Protein AF-A0A7S1KGJ6-F1 (afdb_monomer_lite)

pLDDT: mean 70.41, std 24.16, range [23.75, 97.81]

Secondary structure (DSSP, 8-state):
-HHHHHHTT-EEEEEEEEEE--TTHHHHHHHHHHHHHHHHHHSTTTEEEEEEEEEESSS--HHHHHHHHHHTTTTTS-EEEEEEE-PPTT-SSTTHHHHHHHHHHHHHHHHH---HHHHHHHHHHEEEEE--TTS---HHHHHHGGGS-SS-EEE--EEEETTEEEE-PPPPTTS------SS----------------PPPS----HHHHHT-TT-S------TTEEEES---

Organism: NCBI:txid1169539

Structure (mmCIF, N/CA/C/O backbone):
data_AF-A0A7S1KGJ6-F1
#
_entry.id   AF-A0A7S1KGJ6-F1
#
loop_
_atom_site.group_PDB
_atom_site.id
_atom_site.type_symbol
_atom_site.label_atom_id
_atom_site.label_alt_id
_atom_site.label_comp_id
_atom_site.label_asym_id
_atom_site.label_entity_id
_atom_site.label_seq_id
_atom_site.pdbx_PDB_ins_code
_atom_site.Cartn_x
_atom_site.Cartn_y
_atom_site.Cartn_z
_atom_site.occupancy
_atom_site.B_iso_or_equiv
_atom_site.auth_seq_id
_atom_site.auth_comp_id
_atom_site.auth_asym_id
_atom_site.auth_atom_id
_atom_site.pdbx_PDB_model_num
ATOM 1 N N . PRO A 1 1 ? 17.400 1.660 2.462 1.00 69.06 1 PRO A N 1
ATOM 2 C CA . PRO A 1 1 ? 16.633 2.932 2.342 1.00 69.06 1 PRO A CA 1
ATOM 3 C C . PRO A 1 1 ? 16.006 3.053 0.947 1.00 69.06 1 PRO A C 1
ATOM 5 O O . PRO A 1 1 ? 16.487 2.371 0.053 1.00 69.06 1 PRO A O 1
ATOM 8 N N . LEU A 1 2 ? 14.972 3.880 0.723 1.00 77.31 2 LEU A N 1
ATOM 9 C CA . LEU A 1 2 ? 14.393 4.016 -0.630 1.00 77.31 2 LEU A CA 1
ATOM 10 C C . LEU A 1 2 ? 15.440 4.471 -1.660 1.00 77.31 2 LEU A C 1
ATOM 12 O O . LEU A 1 2 ? 15.487 3.914 -2.747 1.00 77.31 2 LEU A O 1
ATOM 16 N N . SER A 1 3 ? 16.340 5.383 -1.289 1.00 75.75 3 SER A N 1
ATOM 17 C CA . SER A 1 3 ? 17.449 5.836 -2.143 1.00 75.75 3 SER A CA 1
ATOM 18 C C . SER A 1 3 ? 18.364 4.701 -2.623 1.00 75.75 3 SER A C 1
ATOM 20 O O . SER A 1 3 ? 18.806 4.708 -3.763 1.00 75.75 3 SER A O 1
ATOM 22 N N . GLU A 1 4 ? 18.612 3.696 -1.783 1.00 80.44 4 GLU A N 1
ATOM 23 C CA . GLU A 1 4 ? 19.399 2.506 -2.131 1.00 80.44 4 GLU A CA 1
ATOM 24 C C . GLU A 1 4 ? 18.642 1.585 -3.097 1.00 80.44 4 GLU A C 1
ATOM 26 O O . GLU A 1 4 ? 19.213 1.092 -4.065 1.00 80.44 4 GLU A O 1
ATOM 31 N N . VAL A 1 5 ? 17.338 1.398 -2.866 1.00 81.88 5 VAL A N 1
ATOM 32 C CA . VAL A 1 5 ? 16.456 0.640 -3.767 1.00 81.88 5 VAL A CA 1
ATOM 33 C C . VAL A 1 5 ? 16.452 1.282 -5.157 1.00 81.88 5 VAL A C 1
ATOM 35 O O . VAL A 1 5 ? 16.674 0.601 -6.156 1.00 81.88 5 VAL A O 1
ATOM 38 N N . ILE A 1 6 ? 16.261 2.601 -5.209 1.00 79.00 6 ILE A N 1
ATOM 39 C CA . ILE A 1 6 ? 16.245 3.377 -6.452 1.00 79.00 6 ILE A CA 1
ATOM 40 C C . ILE A 1 6 ? 17.624 3.326 -7.123 1.00 79.00 6 ILE A C 1
ATOM 42 O O . ILE A 1 6 ? 17.715 3.030 -8.311 1.00 79.00 6 ILE A O 1
ATOM 46 N N . GLY A 1 7 ? 18.707 3.537 -6.368 1.00 76.62 7 GLY A N 1
ATOM 47 C CA . GLY A 1 7 ? 20.078 3.522 -6.888 1.00 76.62 7 GLY A CA 1
ATOM 48 C C . GLY A 1 7 ? 20.483 2.198 -7.547 1.00 76.62 7 GLY A C 1
ATOM 49 O O . GLY A 1 7 ? 21.274 2.202 -8.486 1.00 76.62 7 GLY A O 1
ATOM 50 N N . ASN A 1 8 ? 19.885 1.080 -7.130 1.00 82.19 8 ASN A N 1
ATOM 51 C CA . ASN A 1 8 ? 20.107 -0.238 -7.731 1.00 82.19 8 ASN A CA 1
ATOM 52 C C . ASN A 1 8 ? 19.245 -0.505 -8.982 1.00 82.19 8 ASN A C 1
ATOM 54 O O . ASN A 1 8 ? 19.250 -1.618 -9.504 1.00 82.19 8 ASN A O 1
ATOM 58 N N . GLY A 1 9 ? 18.476 0.480 -9.458 1.00 76.19 9 GLY A N 1
ATOM 59 C CA . GLY A 1 9 ? 17.597 0.330 -10.621 1.00 76.19 9 GLY A CA 1
ATOM 60 C 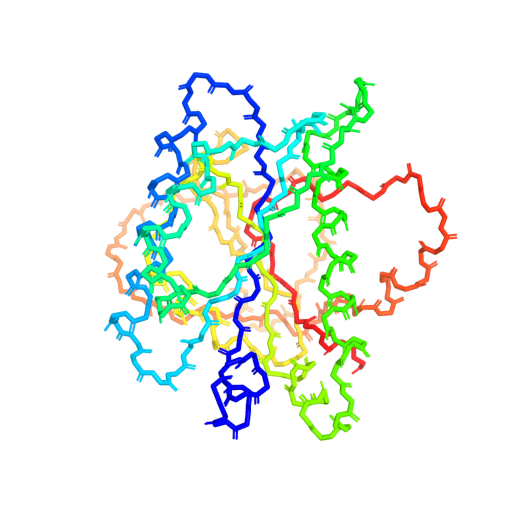C . GLY A 1 9 ? 16.300 -0.434 -10.338 1.00 76.19 9 GLY A C 1
ATOM 61 O O . GLY A 1 9 ? 15.577 -0.771 -11.274 1.00 76.19 9 GLY A O 1
ATOM 62 N N . THR A 1 10 ? 15.985 -0.714 -9.070 1.00 84.19 10 THR A N 1
ATOM 63 C CA . THR A 1 10 ? 14.751 -1.407 -8.685 1.00 84.19 10 THR A CA 1
ATOM 64 C C . THR A 1 10 ? 13.554 -0.464 -8.804 1.00 84.19 10 THR A C 1
ATOM 66 O O . THR A 1 10 ? 13.564 0.633 -8.242 1.00 84.19 10 THR A O 1
ATOM 69 N N . ARG A 1 11 ? 12.494 -0.899 -9.500 1.00 83.19 11 ARG A N 1
ATOM 70 C CA . ARG A 1 11 ? 11.243 -0.130 -9.591 1.00 83.19 11 ARG A CA 1
ATOM 71 C C . ARG A 1 11 ? 10.505 -0.143 -8.257 1.00 83.19 11 ARG A C 1
ATOM 73 O O . ARG A 1 11 ? 10.419 -1.182 -7.600 1.00 83.19 11 ARG A O 1
ATOM 80 N N . VAL A 1 12 ? 9.936 1.000 -7.877 1.00 87.94 12 VAL A N 1
ATOM 81 C CA . VAL A 1 12 ? 9.167 1.141 -6.634 1.00 87.94 12 VAL A CA 1
ATOM 82 C C . VAL A 1 12 ? 7.676 1.174 -6.944 1.00 87.94 12 VAL A C 1
ATOM 84 O O . VAL A 1 12 ? 7.216 1.997 -7.731 1.00 87.94 12 VAL A O 1
ATOM 87 N N . VAL A 1 13 ? 6.915 0.304 -6.292 1.00 89.31 13 VAL A N 1
ATOM 88 C CA . VAL A 1 13 ? 5.452 0.337 -6.305 1.00 89.31 13 VAL A CA 1
ATOM 89 C C . VAL A 1 13 ? 4.989 0.926 -4.976 1.00 89.31 13 VAL A C 1
ATOM 91 O O . VAL A 1 13 ? 5.141 0.309 -3.919 1.00 89.31 13 VAL A O 1
ATOM 94 N N . PHE A 1 14 ? 4.453 2.140 -5.036 1.00 92.19 14 PHE A N 1
ATOM 95 C CA . PHE A 1 14 ? 3.825 2.819 -3.913 1.00 92.19 14 PHE A CA 1
ATOM 96 C C . PHE A 1 14 ? 2.391 2.330 -3.769 1.00 92.19 14 PHE A C 1
ATOM 98 O O . PHE A 1 14 ? 1.561 2.580 -4.635 1.00 92.19 14 PHE A O 1
ATOM 105 N N . VAL A 1 15 ? 2.094 1.641 -2.675 1.00 93.88 15 VAL A N 1
ATOM 106 C CA . VAL A 1 15 ? 0.742 1.170 -2.369 1.00 93.88 15 VAL A CA 1
ATOM 107 C C . VAL A 1 15 ? 0.135 2.122 -1.351 1.00 93.88 15 VAL A C 1
ATOM 109 O O . VAL A 1 15 ? 0.621 2.184 -0.228 1.00 93.88 15 VAL A O 1
ATOM 112 N N . ILE A 1 16 ? -0.896 2.876 -1.722 1.00 94.69 16 ILE A N 1
ATOM 113 C CA . ILE A 1 16 ? -1.635 3.739 -0.794 1.00 94.69 16 ILE A CA 1
ATOM 114 C C . ILE A 1 16 ? -2.845 2.959 -0.294 1.00 94.69 16 ILE A C 1
ATOM 116 O O . ILE A 1 16 ? -3.717 2.603 -1.086 1.00 94.69 16 ILE A O 1
ATOM 120 N N . CYS A 1 17 ? -2.890 2.717 1.014 1.00 95.38 17 CYS A N 1
ATOM 121 C CA . CYS A 1 17 ? -3.934 1.930 1.656 1.00 95.38 17 CYS A CA 1
ATOM 122 C C . CYS A 1 17 ? -4.619 2.747 2.753 1.00 95.38 17 CYS A C 1
ATOM 124 O O . CYS A 1 17 ? -4.000 2.996 3.790 1.00 95.38 17 CYS A O 1
ATOM 126 N N . PRO A 1 18 ? -5.875 3.177 2.563 1.00 94.62 18 PRO A N 1
ATOM 127 C CA . PRO A 1 18 ? -6.684 3.668 3.666 1.00 94.62 18 PRO A CA 1
ATOM 128 C C . PRO A 1 18 ? -7.141 2.489 4.542 1.00 94.62 18 PRO A C 1
ATOM 130 O O . PRO A 1 18 ? -7.394 1.397 4.040 1.00 94.62 18 PRO A O 1
ATOM 133 N N . THR A 1 19 ? -7.266 2.703 5.848 1.00 94.88 19 THR A N 1
ATOM 134 C CA . THR A 1 19 ? -7.871 1.738 6.782 1.00 94.88 19 THR A CA 1
ATOM 135 C C . THR A 1 19 ? -8.616 2.483 7.884 1.00 94.88 19 THR A C 1
ATOM 137 O O . THR A 1 19 ? -8.313 3.641 8.143 1.00 94.88 19 THR A O 1
ATOM 140 N N . HIS A 1 20 ? -9.595 1.853 8.527 1.00 93.81 20 HIS A N 1
ATOM 141 C CA . HIS A 1 20 ? -10.348 2.440 9.640 1.00 93.81 20 HIS A CA 1
ATOM 142 C C . HIS A 1 20 ? -10.747 1.360 10.644 1.00 93.81 20 HIS A C 1
ATOM 144 O O . HIS A 1 20 ? -10.815 0.177 10.295 1.00 93.81 20 HIS A O 1
ATOM 150 N N . GLU A 1 21 ? -11.041 1.765 11.879 1.00 93.06 21 GLU A N 1
ATOM 151 C CA . GLU A 1 21 ? -11.413 0.833 12.941 1.00 93.06 21 GLU A CA 1
ATOM 152 C C . GLU A 1 21 ? -12.711 0.086 12.605 1.00 93.06 21 GLU A C 1
ATOM 154 O O . GLU A 1 21 ? -13.784 0.672 12.442 1.00 93.06 21 GLU A O 1
ATOM 159 N N . ARG A 1 22 ? -12.603 -1.242 12.514 1.00 94.00 22 ARG A N 1
ATOM 160 C CA . ARG A 1 22 ? -13.725 -2.173 12.357 1.00 94.00 22 ARG A CA 1
ATOM 161 C C . ARG A 1 22 ? -13.319 -3.573 12.831 1.00 94.00 22 ARG A C 1
ATOM 163 O O . ARG A 1 22 ? -12.126 -3.877 12.854 1.00 94.00 22 ARG A O 1
ATOM 170 N N . PRO A 1 23 ? -14.270 -4.477 13.142 1.00 96.00 23 PRO A N 1
ATOM 171 C CA . PRO A 1 23 ? -13.942 -5.814 13.648 1.00 96.00 23 PRO A CA 1
ATOM 172 C C . PRO A 1 23 ? -12.996 -6.631 12.753 1.00 96.00 23 PRO A C 1
ATOM 174 O O . PRO A 1 23 ? -12.222 -7.440 13.259 1.00 96.00 23 PRO A O 1
ATOM 177 N N . THR A 1 24 ? -13.038 -6.422 11.433 1.00 96.12 24 THR A N 1
ATOM 178 C CA . THR A 1 24 ? -12.194 -7.141 10.465 1.00 96.12 24 THR A CA 1
ATOM 179 C C . THR A 1 24 ? -10.899 -6.411 10.105 1.00 96.12 24 THR A C 1
ATOM 181 O O . THR A 1 24 ? -10.103 -6.955 9.350 1.00 96.12 24 THR A O 1
ATOM 184 N N . GLN A 1 25 ? -10.637 -5.222 10.658 1.00 95.88 25 GLN A N 1
ATOM 185 C CA . GLN A 1 25 ? -9.506 -4.377 10.256 1.00 95.88 25 GLN A CA 1
ATOM 186 C C . GLN A 1 25 ? -8.164 -5.122 10.338 1.00 95.88 25 GLN A C 1
ATOM 188 O O . GLN A 1 25 ? -7.410 -5.187 9.372 1.00 95.88 25 GLN A O 1
ATOM 193 N N . VAL A 1 26 ? -7.873 -5.726 11.493 1.00 95.94 26 VAL A N 1
ATOM 194 C CA . VAL A 1 26 ? -6.619 -6.459 11.717 1.00 95.94 26 VAL A CA 1
ATOM 195 C C . VAL A 1 26 ? -6.469 -7.664 10.776 1.00 95.94 26 VAL A C 1
ATOM 197 O O . VAL A 1 26 ? -5.424 -7.757 10.130 1.00 95.94 26 VAL A O 1
ATOM 200 N N . PRO A 1 27 ? -7.444 -8.590 10.648 1.00 96.06 27 PRO A N 1
ATOM 201 C CA . PRO A 1 27 ? -7.296 -9.707 9.714 1.00 96.06 27 PRO A CA 1
ATOM 202 C C . PRO A 1 27 ? -7.193 -9.268 8.243 1.00 96.06 27 PRO A C 1
ATOM 204 O O . PRO A 1 27 ? -6.403 -9.861 7.504 1.00 96.06 27 PRO A O 1
ATOM 207 N N . ASP A 1 28 ? -7.911 -8.220 7.831 1.00 96.00 28 ASP A N 1
ATOM 208 C CA . ASP A 1 28 ? -7.834 -7.651 6.479 1.00 96.00 28 ASP A CA 1
ATOM 209 C C . ASP A 1 28 ? -6.413 -7.128 6.181 1.00 96.00 28 ASP A C 1
ATOM 211 O O . ASP A 1 28 ? -5.786 -7.520 5.190 1.00 96.00 28 ASP A O 1
ATOM 215 N N . LEU A 1 29 ? -5.840 -6.352 7.109 1.00 96.50 29 LEU A N 1
ATOM 216 C CA . LEU A 1 29 ? -4.472 -5.840 7.006 1.00 96.50 29 LEU A CA 1
ATOM 217 C C . LEU A 1 29 ? -3.417 -6.950 7.013 1.00 96.50 29 LEU A C 1
ATOM 219 O O . LEU A 1 29 ? -2.479 -6.899 6.221 1.00 96.50 29 LEU A O 1
ATOM 223 N N . ILE A 1 30 ? -3.566 -7.985 7.846 1.00 94.94 30 ILE A N 1
ATOM 224 C CA . ILE A 1 30 ? -2.640 -9.131 7.854 1.00 94.94 30 ILE A CA 1
ATOM 225 C C . ILE A 1 30 ? -2.617 -9.813 6.479 1.00 94.94 30 ILE A C 1
ATOM 227 O O . ILE A 1 30 ? -1.541 -10.127 5.961 1.00 94.94 30 ILE A O 1
ATOM 231 N N . ARG A 1 31 ? -3.787 -10.013 5.859 1.00 94.06 31 ARG A N 1
ATOM 232 C CA . ARG A 1 31 ? -3.895 -10.604 4.517 1.00 94.06 31 ARG A CA 1
ATOM 233 C C . ARG A 1 31 ? -3.230 -9.723 3.458 1.00 94.06 31 ARG A C 1
ATOM 235 O O . ARG A 1 31 ? -2.505 -10.240 2.600 1.00 94.06 31 ARG A O 1
ATOM 242 N N . LEU A 1 32 ? -3.436 -8.408 3.528 1.00 94.62 32 LEU A N 1
ATOM 243 C CA . LEU A 1 32 ? -2.762 -7.455 2.649 1.00 94.62 32 LEU A CA 1
ATOM 244 C C . LEU A 1 32 ? -1.239 -7.526 2.829 1.00 94.62 32 LEU A C 1
ATOM 246 O O . LEU A 1 32 ? -0.520 -7.735 1.853 1.00 94.62 32 LEU A O 1
ATOM 250 N N . PHE A 1 33 ? -0.732 -7.431 4.061 1.00 95.25 33 PHE A N 1
ATOM 251 C CA . PHE A 1 33 ? 0.708 -7.443 4.345 1.00 95.25 33 PHE A CA 1
ATOM 252 C C . PHE A 1 33 ? 1.381 -8.734 3.868 1.00 95.25 33 PHE A C 1
ATOM 254 O O . PHE A 1 33 ? 2.463 -8.679 3.282 1.00 95.25 33 PHE A O 1
ATOM 261 N N . ALA A 1 34 ? 0.731 -9.887 4.052 1.00 92.75 34 ALA A N 1
ATOM 262 C CA . ALA A 1 34 ? 1.217 -11.168 3.543 1.00 92.75 34 ALA A CA 1
ATOM 263 C C . ALA A 1 34 ? 1.318 -11.182 2.005 1.00 92.75 34 ALA A C 1
ATOM 265 O O . ALA A 1 34 ? 2.305 -11.665 1.436 1.00 92.75 34 ALA A O 1
ATOM 266 N N . SER A 1 35 ? 0.322 -10.604 1.328 1.00 91.62 35 SER A N 1
ATOM 267 C CA . SER A 1 35 ? 0.303 -10.478 -0.134 1.00 91.62 35 SER A CA 1
ATOM 268 C C . SER A 1 35 ? 1.445 -9.588 -0.632 1.00 91.62 35 SER A C 1
ATOM 270 O O . SER A 1 35 ? 2.162 -9.976 -1.554 1.00 91.62 35 SER A O 1
ATOM 272 N N . LEU A 1 36 ? 1.677 -8.445 0.024 1.00 93.06 36 LEU A N 1
ATOM 273 C CA . LEU A 1 36 ? 2.785 -7.536 -0.293 1.00 93.06 36 LEU A CA 1
ATOM 274 C C . LEU A 1 36 ? 4.155 -8.185 -0.049 1.00 93.06 36 LEU A C 1
ATOM 276 O O . LEU A 1 36 ? 5.050 -8.063 -0.884 1.00 93.06 36 LEU A O 1
ATOM 280 N N . ALA A 1 37 ? 4.322 -8.915 1.057 1.00 91.50 37 ALA A N 1
ATOM 281 C CA . ALA A 1 37 ? 5.576 -9.600 1.372 1.00 91.50 37 ALA A CA 1
ATOM 282 C C . ALA A 1 37 ? 5.935 -10.675 0.330 1.00 91.50 37 ALA A C 1
ATOM 284 O O . ALA A 1 37 ? 7.102 -10.837 -0.031 1.00 91.50 37 ALA A O 1
ATOM 285 N N . THR A 1 38 ? 4.927 -11.359 -0.219 1.00 89.25 38 THR A N 1
ATOM 286 C CA . THR A 1 38 ? 5.115 -12.403 -1.239 1.00 89.25 38 THR A CA 1
ATOM 287 C C . THR A 1 38 ? 5.679 -11.848 -2.551 1.00 89.25 38 THR A C 1
ATOM 289 O O . THR A 1 38 ? 6.433 -12.538 -3.238 1.00 89.25 38 THR A O 1
ATOM 292 N N . VAL A 1 39 ? 5.405 -10.581 -2.885 1.00 86.31 39 VAL A N 1
ATOM 293 C CA . VAL A 1 39 ? 5.964 -9.921 -4.080 1.00 86.31 39 VAL A CA 1
ATOM 294 C C . VAL A 1 39 ? 7.490 -9.965 -4.063 1.00 86.31 39 VAL A C 1
ATOM 296 O O . VAL A 1 39 ? 8.113 -10.319 -5.064 1.00 86.31 39 VAL A O 1
ATOM 299 N N . ARG A 1 40 ? 8.099 -9.664 -2.911 1.00 83.00 40 ARG A N 1
ATOM 300 C CA . ARG A 1 40 ? 9.557 -9.653 -2.753 1.00 83.00 40 ARG A CA 1
ATOM 301 C C . ARG A 1 40 ? 10.168 -11.049 -2.861 1.00 83.00 40 ARG A C 1
ATOM 303 O O . ARG A 1 40 ? 11.265 -11.180 -3.397 1.00 83.00 40 ARG A O 1
ATOM 310 N N . ILE A 1 41 ? 9.459 -12.067 -2.374 1.00 81.62 41 ILE A N 1
ATOM 311 C CA . ILE A 1 41 ? 9.878 -13.472 -2.460 1.00 81.62 41 ILE A CA 1
ATOM 312 C C . ILE A 1 41 ? 9.889 -13.936 -3.922 1.00 81.62 41 ILE A C 1
ATOM 314 O O . ILE A 1 41 ? 10.851 -14.561 -4.360 1.00 81.62 41 ILE A O 1
ATOM 318 N N . ASN A 1 42 ? 8.853 -13.587 -4.686 1.00 79.69 42 ASN A N 1
ATOM 319 C CA . ASN A 1 42 ? 8.698 -14.039 -6.069 1.00 79.69 42 ASN A CA 1
ATOM 320 C C . ASN A 1 42 ? 9.532 -13.228 -7.077 1.00 79.69 42 ASN A C 1
ATOM 322 O O . ASN A 1 42 ? 9.878 -13.746 -8.136 1.00 79.69 42 ASN A O 1
ATOM 326 N N . HIS A 1 43 ? 9.870 -11.972 -6.762 1.00 75.94 43 HIS A N 1
ATOM 327 C CA . HIS A 1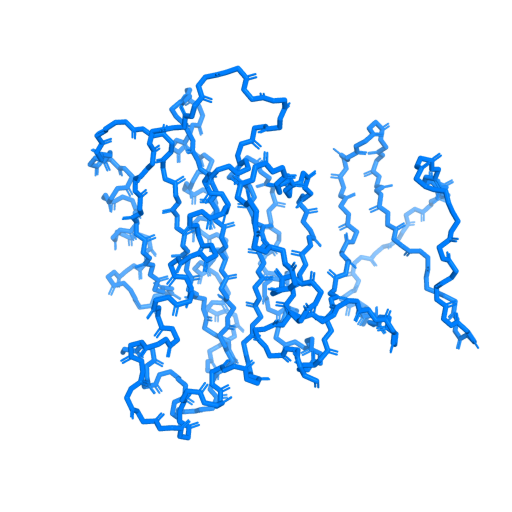 43 ? 10.600 -11.064 -7.658 1.00 75.94 43 HIS A CA 1
ATOM 328 C C . HIS A 1 43 ? 11.807 -10.404 -6.968 1.00 75.94 43 HIS A C 1
ATOM 330 O O . HIS A 1 43 ? 11.843 -9.177 -6.806 1.00 75.94 43 HIS A O 1
ATOM 336 N N . PRO A 1 44 ? 12.825 -11.185 -6.561 1.00 69.31 44 PRO A N 1
ATOM 337 C CA . PRO A 1 44 ? 13.992 -10.640 -5.883 1.00 69.31 44 PRO A CA 1
ATOM 338 C C . PRO A 1 44 ? 14.783 -9.716 -6.826 1.00 69.31 44 PRO A C 1
ATOM 340 O O . PRO A 1 44 ? 15.367 -10.164 -7.807 1.00 69.31 44 PRO A O 1
ATOM 343 N N . GLY A 1 45 ? 14.801 -8.412 -6.528 1.00 69.00 45 GLY A N 1
ATOM 344 C CA . GLY A 1 45 ? 15.632 -7.412 -7.220 1.00 69.00 45 GLY A CA 1
ATOM 345 C C . GLY A 1 45 ? 14.972 -6.658 -8.382 1.00 69.00 45 GLY A C 1
ATOM 346 O O . GLY A 1 45 ? 15.578 -5.725 -8.900 1.00 69.00 45 GLY A O 1
ATOM 347 N N . GLY A 1 46 ? 13.742 -7.013 -8.773 1.00 75.94 46 GLY A N 1
ATOM 348 C CA . GLY A 1 46 ? 13.014 -6.319 -9.850 1.00 75.94 46 GLY A CA 1
ATOM 349 C C . GLY A 1 46 ? 12.020 -5.264 -9.358 1.00 75.94 46 GLY A C 1
ATOM 350 O O . GLY A 1 46 ? 11.841 -4.227 -9.999 1.00 75.94 46 GLY A O 1
ATOM 351 N N . VAL A 1 47 ? 11.391 -5.514 -8.205 1.00 84.12 47 VAL A N 1
ATOM 352 C CA . VAL A 1 47 ? 10.311 -4.684 -7.657 1.00 84.12 47 VAL A CA 1
ATOM 353 C C . VAL A 1 47 ? 10.487 -4.514 -6.157 1.00 84.12 47 VAL A C 1
ATOM 355 O O . VAL A 1 47 ? 10.778 -5.468 -5.435 1.00 84.12 47 VAL A O 1
ATOM 358 N N . HIS A 1 48 ? 10.265 -3.295 -5.680 1.00 90.00 48 HIS A N 1
ATOM 359 C CA . HIS A 1 48 ? 10.202 -2.982 -4.262 1.00 90.00 48 HIS A CA 1
ATOM 360 C C . HIS A 1 48 ? 8.861 -2.342 -3.921 1.00 90.00 48 HIS A C 1
ATOM 362 O O . HIS A 1 48 ? 8.450 -1.370 -4.550 1.00 90.00 48 HIS A O 1
ATOM 368 N N . ILE A 1 49 ? 8.195 -2.866 -2.897 1.00 92.31 49 ILE A N 1
ATOM 369 C CA . ILE A 1 49 ? 6.923 -2.328 -2.415 1.00 92.31 49 ILE A CA 1
ATOM 370 C C . ILE A 1 49 ? 7.190 -1.300 -1.315 1.00 92.31 49 ILE A C 1
ATOM 372 O O . ILE A 1 49 ? 7.918 -1.574 -0.352 1.00 92.31 49 ILE A O 1
ATOM 376 N N . HIS A 1 50 ? 6.563 -0.131 -1.441 1.00 94.31 50 HIS A N 1
ATOM 377 C CA . HIS A 1 50 ? 6.466 0.860 -0.378 1.00 94.31 50 HIS A CA 1
ATOM 378 C C . HIS A 1 50 ? 4.997 1.108 -0.023 1.00 94.31 50 HIS A C 1
ATOM 380 O O . HIS A 1 50 ? 4.262 1.722 -0.792 1.00 94.31 50 HIS A O 1
ATOM 386 N N . LEU A 1 51 ? 4.565 0.623 1.138 1.00 96.69 51 LEU A N 1
ATOM 387 C CA . LEU A 1 51 ? 3.201 0.786 1.637 1.00 96.69 51 LEU A CA 1
ATOM 388 C C . LEU A 1 51 ? 3.046 2.125 2.370 1.00 96.69 51 LEU A C 1
ATOM 390 O O . LEU A 1 51 ? 3.723 2.378 3.356 1.00 96.69 51 LEU A O 1
ATOM 394 N N . ILE A 1 52 ? 2.105 2.954 1.949 1.00 97.56 52 ILE A N 1
ATOM 395 C CA . ILE A 1 52 ? 1.648 4.130 2.686 1.00 97.56 52 ILE A CA 1
ATOM 396 C C . ILE A 1 52 ? 0.290 3.767 3.288 1.00 97.56 52 ILE A C 1
ATOM 398 O O . ILE A 1 52 ? -0.742 3.877 2.624 1.00 97.56 52 ILE A O 1
ATOM 402 N N . LEU A 1 53 ? 0.310 3.281 4.530 1.00 97.81 53 LEU A N 1
ATOM 403 C CA . LEU A 1 53 ? -0.893 2.931 5.279 1.00 97.81 53 LEU A CA 1
ATOM 404 C C . LEU A 1 53 ? -1.407 4.178 5.997 1.00 97.81 53 LEU A C 1
ATOM 406 O O . LEU A 1 53 ? -0.668 4.790 6.768 1.00 97.81 53 LEU A O 1
ATOM 410 N N . VAL A 1 54 ? -2.659 4.550 5.752 1.00 97.31 54 VAL A N 1
ATOM 411 C CA . VAL A 1 54 ? -3.298 5.712 6.373 1.00 97.31 54 VAL A CA 1
ATOM 412 C C . VAL A 1 54 ? -4.462 5.241 7.231 1.00 97.31 54 VAL A C 1
ATOM 414 O O . VAL A 1 54 ? -5.519 4.885 6.713 1.00 97.31 54 VAL A O 1
ATOM 417 N N . GLU A 1 55 ? -4.240 5.224 8.542 1.00 96.19 55 GLU A N 1
ATOM 418 C CA . GLU A 1 55 ? -5.234 4.871 9.549 1.00 96.19 55 GLU A CA 1
ATOM 419 C C . GLU A 1 55 ? -6.164 6.063 9.809 1.00 96.19 55 GLU A C 1
ATOM 421 O O . GLU A 1 55 ? -5.724 7.130 10.248 1.00 96.19 55 GLU A O 1
ATOM 426 N N . ASP A 1 56 ? -7.451 5.877 9.515 1.00 93.94 56 ASP A N 1
ATOM 427 C CA . ASP A 1 56 ? -8.527 6.813 9.820 1.00 93.94 56 ASP A CA 1
ATOM 428 C C . ASP A 1 56 ? -8.885 6.732 11.311 1.00 93.94 56 ASP A C 1
ATOM 430 O O . ASP A 1 56 ? -9.806 6.019 11.718 1.00 93.94 56 ASP A O 1
ATOM 434 N N . ALA A 1 57 ? -8.072 7.384 12.138 1.00 92.62 57 ALA A N 1
ATOM 435 C CA . ALA A 1 57 ? -8.157 7.349 13.590 1.00 92.62 57 ALA A CA 1
ATOM 436 C C . ALA A 1 57 ? -7.625 8.647 14.210 1.00 92.62 57 ALA A C 1
ATOM 438 O O . ALA A 1 57 ? -6.913 9.432 13.587 1.00 92.62 57 ALA A O 1
ATOM 439 N N . SER A 1 58 ? -7.946 8.876 15.482 1.00 91.81 58 SER A N 1
ATOM 440 C CA . SER A 1 58 ? -7.377 9.980 16.268 1.00 91.81 58 SER A CA 1
ATOM 441 C C . SER A 1 58 ? -6.066 9.604 16.967 1.00 91.81 58 SER A C 1
ATOM 443 O O . SER A 1 58 ? -5.296 10.484 17.355 1.00 91.81 58 SER A O 1
ATOM 445 N N . THR A 1 59 ? -5.795 8.307 17.125 1.00 90.88 59 THR A N 1
ATOM 446 C CA . THR A 1 59 ? -4.624 7.765 17.825 1.00 90.88 59 THR A CA 1
ATOM 447 C C . THR A 1 59 ? -4.046 6.574 17.068 1.00 90.88 59 THR A C 1
ATOM 449 O O . THR A 1 59 ? -4.825 5.817 16.497 1.00 90.88 59 THR A O 1
ATOM 452 N N . PRO A 1 60 ? -2.718 6.355 17.101 1.00 89.88 60 PRO A N 1
ATOM 453 C CA . PRO A 1 60 ? -2.102 5.229 16.402 1.00 89.88 60 PRO A CA 1
ATOM 454 C C . PRO A 1 60 ? -2.483 3.891 17.026 1.00 89.88 60 PRO A C 1
ATOM 456 O O . PRO A 1 60 ? -2.363 3.719 18.245 1.00 89.88 60 PRO A O 1
ATOM 459 N N . SER A 1 61 ? -2.791 2.902 16.190 1.00 94.44 61 SER A N 1
ATOM 460 C CA . SER A 1 61 ? -2.935 1.522 16.644 1.00 94.44 61 SER A CA 1
ATOM 461 C C . SER A 1 61 ? -1.580 0.832 16.830 1.00 94.44 61 SER A C 1
ATOM 463 O O . SER A 1 61 ? -0.839 0.556 15.881 1.00 94.44 61 SER A O 1
ATOM 465 N N . GLN A 1 62 ? -1.267 0.480 18.082 1.00 95.50 62 GLN A N 1
ATOM 466 C CA . GLN A 1 62 ? -0.080 -0.320 18.412 1.00 95.50 62 GLN A CA 1
ATOM 467 C C . GLN A 1 62 ? -0.144 -1.728 17.803 1.00 95.50 62 GLN A C 1
ATOM 469 O O . GLN A 1 62 ? 0.885 -2.282 17.421 1.00 95.50 62 GLN A O 1
ATOM 474 N N . THR A 1 63 ? -1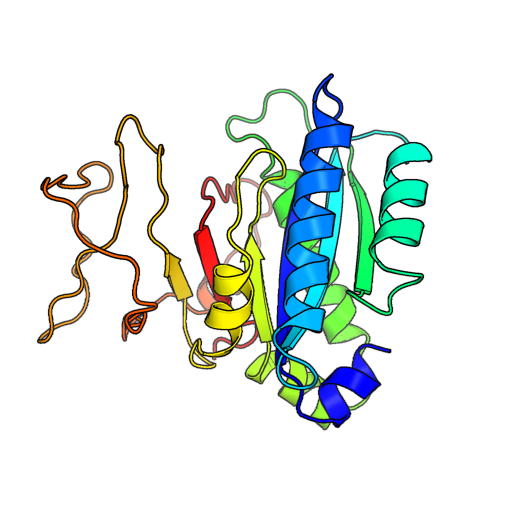.345 -2.297 17.677 1.00 95.50 63 THR A N 1
ATOM 475 C CA . THR A 1 63 ? -1.558 -3.620 17.077 1.00 95.50 63 THR A CA 1
ATOM 476 C C . THR A 1 63 ? -1.204 -3.610 15.592 1.00 95.50 63 THR A C 1
ATOM 478 O O . THR A 1 63 ? -0.465 -4.480 15.131 1.00 95.50 63 THR A O 1
ATOM 481 N N . ILE A 1 64 ? -1.666 -2.601 14.846 1.00 96.31 64 ILE A N 1
ATOM 482 C CA . ILE A 1 64 ? -1.329 -2.445 13.423 1.00 96.31 64 ILE A CA 1
ATOM 483 C C . ILE A 1 64 ? 0.176 -2.246 13.258 1.00 96.31 64 ILE A C 1
ATOM 485 O O . ILE A 1 64 ? 0.799 -2.923 12.439 1.00 96.31 64 ILE A O 1
ATOM 489 N N . GLN A 1 65 ? 0.776 -1.386 14.087 1.00 95.56 65 GLN A N 1
ATOM 490 C CA . GLN A 1 65 ? 2.219 -1.154 14.082 1.00 95.56 65 GLN A CA 1
ATOM 491 C C . GLN A 1 65 ? 3.009 -2.454 14.311 1.00 95.56 65 GLN A C 1
ATOM 493 O O . GLN A 1 65 ? 3.929 -2.762 13.556 1.00 95.56 65 GLN A O 1
ATOM 498 N N . HIS A 1 66 ? 2.606 -3.265 15.292 1.00 95.44 66 HIS A N 1
ATOM 499 C CA . HIS A 1 66 ? 3.234 -4.556 15.564 1.00 95.44 66 HIS A CA 1
ATOM 500 C C . HIS A 1 66 ? 3.149 -5.517 14.365 1.00 95.44 66 HIS A C 1
ATOM 502 O O . HIS A 1 66 ? 4.141 -6.159 14.007 1.00 95.44 66 HIS A O 1
ATOM 508 N N . HIS A 1 67 ? 1.990 -5.610 13.707 1.00 95.06 67 HIS A N 1
ATOM 509 C CA . HIS A 1 67 ? 1.825 -6.459 12.522 1.00 95.06 67 HIS A CA 1
ATOM 510 C C . HIS A 1 67 ? 2.618 -5.960 11.309 1.00 95.06 67 HIS A C 1
ATOM 512 O O . HIS A 1 67 ? 3.177 -6.778 10.572 1.00 95.06 67 HIS A O 1
ATOM 518 N N . LEU A 1 68 ? 2.722 -4.641 11.119 1.00 94.50 68 LEU A N 1
ATOM 519 C CA . LEU A 1 68 ? 3.586 -4.040 10.102 1.00 94.50 68 LEU A CA 1
ATOM 520 C C . LEU A 1 68 ? 5.052 -4.412 10.335 1.00 94.50 68 LEU A C 1
ATOM 522 O O . LEU A 1 68 ? 5.721 -4.887 9.417 1.00 94.50 68 LEU A O 1
ATOM 526 N N . ASP A 1 69 ? 5.554 -4.237 11.558 1.00 93.81 69 ASP A N 1
ATOM 527 C CA . ASP A 1 69 ? 6.956 -4.506 11.894 1.00 93.81 69 ASP A CA 1
ATOM 528 C C . ASP A 1 69 ? 7.321 -5.983 11.731 1.00 93.81 69 ASP A C 1
ATOM 530 O O . ASP A 1 69 ? 8.350 -6.318 11.135 1.00 93.81 69 ASP A O 1
ATOM 534 N N . THR A 1 70 ? 6.442 -6.871 12.194 1.00 93.12 70 THR A N 1
ATOM 535 C CA . THR A 1 70 ? 6.640 -8.321 12.096 1.00 93.12 70 THR A CA 1
ATOM 536 C C . THR A 1 70 ? 6.546 -8.820 10.654 1.00 93.12 70 THR A C 1
ATOM 538 O O . THR A 1 70 ? 7.463 -9.496 10.188 1.00 93.12 70 THR A O 1
ATOM 541 N N . THR A 1 71 ? 5.498 -8.452 9.910 1.00 90.69 71 THR A N 1
ATOM 542 C CA . THR A 1 71 ? 5.266 -8.967 8.545 1.00 90.69 71 THR A CA 1
ATOM 543 C C . THR A 1 71 ? 6.230 -8.369 7.527 1.00 90.69 71 THR A C 1
ATOM 545 O O . THR A 1 71 ? 6.703 -9.065 6.630 1.00 90.69 71 THR A O 1
ATOM 548 N N . SER A 1 72 ? 6.587 -7.089 7.678 1.00 87.19 72 SER A N 1
ATOM 549 C CA . SER A 1 72 ? 7.619 -6.472 6.836 1.00 87.19 72 SER A CA 1
ATOM 550 C C . SER A 1 72 ? 9.025 -7.003 7.136 1.00 87.19 72 SER A C 1
ATOM 552 O O . SER A 1 72 ? 9.962 -6.662 6.410 1.00 87.19 72 SER A O 1
ATOM 554 N N . MET A 1 73 ? 9.184 -7.815 8.193 1.00 85.19 73 MET A N 1
ATOM 555 C CA . MET A 1 73 ? 10.465 -8.254 8.745 1.00 85.19 73 MET A CA 1
ATOM 556 C C . MET A 1 73 ? 11.406 -7.065 8.954 1.00 85.19 73 MET A C 1
ATOM 558 O O . MET A 1 73 ? 12.506 -7.025 8.404 1.00 85.19 73 MET A O 1
ATOM 562 N N . ASN A 1 74 ? 10.947 -6.054 9.699 1.00 80.44 74 ASN A N 1
ATOM 563 C CA . ASN A 1 74 ? 11.658 -4.786 9.878 1.00 80.44 74 ASN A CA 1
ATOM 564 C C . ASN A 1 74 ? 12.063 -4.141 8.539 1.00 80.44 74 ASN A C 1
ATOM 566 O O . ASN A 1 74 ? 13.219 -3.765 8.337 1.00 80.44 74 ASN A O 1
ATOM 570 N N . ARG A 1 75 ? 11.094 -3.991 7.627 1.00 81.62 75 ARG A N 1
ATOM 571 C CA . ARG A 1 75 ? 11.240 -3.324 6.316 1.00 81.62 75 ARG A CA 1
ATOM 572 C C . ARG A 1 75 ? 12.062 -4.075 5.259 1.00 81.62 75 ARG A C 1
ATOM 574 O O . ARG A 1 75 ? 12.412 -3.487 4.235 1.00 81.62 75 ARG A O 1
ATOM 581 N N . GLN A 1 76 ? 12.369 -5.352 5.477 1.00 83.94 76 GLN A N 1
ATOM 582 C CA . GLN A 1 76 ? 13.098 -6.183 4.512 1.00 83.94 76 GLN A CA 1
ATOM 583 C C . GLN A 1 76 ? 12.202 -6.689 3.374 1.00 83.94 76 GLN A C 1
ATOM 585 O O . GLN A 1 76 ? 12.650 -6.755 2.229 1.00 83.94 76 GLN A O 1
ATOM 590 N N . MET A 1 77 ? 10.947 -7.036 3.676 1.00 90.12 77 MET A N 1
ATOM 591 C CA . MET A 1 77 ? 9.995 -7.554 2.682 1.00 90.12 77 MET A CA 1
ATOM 592 C C . MET A 1 77 ? 9.364 -6.423 1.866 1.00 90.12 77 MET A C 1
ATOM 594 O O . MET A 1 77 ? 9.365 -6.450 0.639 1.00 90.12 77 MET A O 1
ATOM 598 N N . PHE A 1 78 ? 8.887 -5.390 2.552 1.00 92.69 78 PHE A N 1
ATOM 599 C CA . PHE A 1 78 ? 8.398 -4.140 1.978 1.00 92.69 78 PHE A CA 1
ATOM 600 C C . PHE A 1 78 ? 8.708 -3.015 2.963 1.00 92.69 78 PHE A C 1
ATOM 602 O O . PHE A 1 78 ? 8.776 -3.254 4.167 1.00 92.69 78 PHE A O 1
ATOM 609 N N . SER A 1 79 ? 8.908 -1.789 2.487 1.00 94.62 79 SER A N 1
ATOM 610 C CA . SER A 1 79 ? 9.004 -0.634 3.390 1.00 94.62 79 SER A CA 1
ATOM 611 C C . SER A 1 79 ? 7.631 -0.000 3.577 1.00 94.62 79 SER A C 1
ATOM 613 O O . SER A 1 79 ? 6.741 -0.215 2.758 1.00 94.62 79 SER A O 1
ATOM 615 N N . TYR A 1 80 ? 7.436 0.745 4.664 1.00 96.19 80 TYR A N 1
ATOM 616 C CA . TYR A 1 80 ? 6.136 1.346 4.934 1.00 96.19 80 TYR A CA 1
ATOM 617 C C . TYR A 1 80 ? 6.228 2.700 5.646 1.00 96.19 80 TYR A C 1
ATOM 619 O O . TYR A 1 80 ? 7.174 2.950 6.398 1.00 96.19 80 TYR A O 1
ATOM 627 N N . ASP A 1 81 ? 5.210 3.527 5.457 1.00 96.50 81 ASP A N 1
ATOM 628 C CA . ASP A 1 81 ? 4.868 4.657 6.311 1.00 96.50 81 ASP A CA 1
ATOM 629 C C . ASP A 1 81 ? 3.487 4.399 6.919 1.00 96.50 81 ASP A C 1
ATOM 631 O O . ASP A 1 81 ? 2.535 4.097 6.202 1.00 96.50 81 ASP A O 1
ATOM 635 N N . HIS A 1 82 ? 3.396 4.493 8.247 1.00 96.69 82 HIS A N 1
ATOM 636 C CA . HIS A 1 82 ? 2.149 4.359 8.993 1.00 96.69 82 HIS A CA 1
ATOM 637 C C . HIS A 1 82 ? 1.699 5.756 9.422 1.00 96.69 82 HIS A C 1
ATOM 639 O O . HIS A 1 82 ? 2.327 6.392 10.271 1.00 96.69 82 HIS A O 1
ATOM 645 N N . LEU A 1 83 ? 0.671 6.267 8.754 1.00 96.94 83 LEU A N 1
ATOM 646 C CA . LEU A 1 83 ? 0.123 7.601 8.954 1.00 96.94 83 LEU A CA 1
ATOM 647 C C . LEU A 1 83 ? -1.213 7.513 9.677 1.00 96.94 83 LEU A C 1
ATOM 649 O O . LEU A 1 83 ? -1.935 6.533 9.540 1.00 96.94 83 LEU A O 1
ATOM 653 N N . ILE A 1 84 ? -1.556 8.592 10.368 1.00 95.31 84 ILE A N 1
ATOM 654 C CA . ILE A 1 84 ? -2.836 8.756 11.048 1.00 95.31 84 ILE A CA 1
ATOM 655 C C . ILE A 1 84 ? -3.517 9.988 10.466 1.00 95.31 84 ILE A C 1
ATOM 657 O O . ILE A 1 84 ? -2.864 11.015 10.237 1.00 95.31 84 ILE A O 1
ATOM 661 N N . LEU A 1 85 ? -4.820 9.892 10.246 1.00 93.00 85 LEU A N 1
ATOM 662 C CA . LEU A 1 85 ? -5.678 11.002 9.869 1.00 93.00 85 LEU A CA 1
ATOM 663 C C . LEU A 1 85 ? -7.035 10.808 10.540 1.00 93.00 85 LEU A C 1
ATOM 665 O O . LEU A 1 85 ? -7.607 9.748 10.401 1.00 93.00 85 LEU A O 1
ATOM 669 N N . ALA A 1 86 ? -7.575 11.812 11.223 1.00 92.00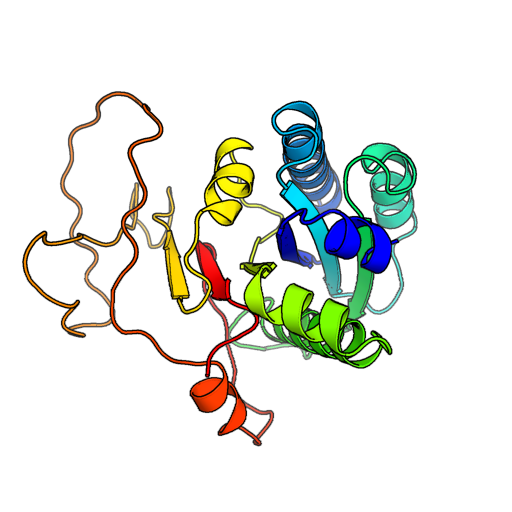 86 ALA A N 1
ATOM 670 C CA . ALA A 1 86 ? -8.965 11.758 11.671 1.00 92.00 86 ALA A CA 1
ATOM 671 C C . ALA A 1 86 ? -9.840 12.411 10.598 1.00 92.00 86 ALA A C 1
ATOM 673 O O . ALA A 1 86 ? -9.795 13.636 10.448 1.00 92.00 86 ALA A O 1
ATOM 674 N N . SER A 1 87 ? -10.580 11.607 9.835 1.00 86.00 87 SER A N 1
ATOM 675 C CA . SER A 1 87 ? -11.354 12.112 8.702 1.00 86.00 87 SER A CA 1
ATOM 676 C C . SER A 1 87 ? -12.589 12.892 9.143 1.00 86.00 87 SER A C 1
ATOM 678 O O . SER A 1 87 ? -13.200 12.626 10.184 1.00 86.00 87 SER A O 1
ATOM 680 N N . THR A 1 88 ? -12.992 13.852 8.318 1.00 86.25 88 THR A N 1
ATOM 681 C CA . THR A 1 88 ? -14.210 14.633 8.515 1.00 86.25 88 THR A CA 1
ATOM 682 C C . THR A 1 88 ? -15.437 13.705 8.460 1.00 86.25 88 THR A C 1
ATOM 684 O O . THR A 1 88 ? -15.631 13.001 7.465 1.00 86.25 88 THR A O 1
ATOM 687 N N . PRO A 1 89 ? -16.313 13.682 9.483 1.00 80.94 89 PRO A N 1
ATOM 688 C CA . PRO A 1 89 ? -17.520 12.859 9.444 1.00 80.94 89 PRO A CA 1
ATOM 689 C C . PRO A 1 89 ? -18.491 13.295 8.337 1.00 80.94 89 PRO A C 1
ATOM 691 O O . PRO A 1 89 ? -18.646 14.484 8.065 1.00 80.94 89 PRO A O 1
ATOM 694 N N . GLY A 1 90 ? -19.216 12.340 7.746 1.00 75.50 90 GLY A N 1
ATOM 695 C CA . GLY A 1 90 ? -20.302 12.626 6.794 1.00 75.50 90 GLY A CA 1
ATOM 696 C C . GLY A 1 90 ? -19.867 12.867 5.344 1.00 75.50 90 GLY A C 1
ATOM 697 O O . GLY A 1 90 ? -20.679 13.316 4.534 1.00 75.50 90 GLY A O 1
ATOM 698 N N . LEU A 1 91 ? -18.616 12.559 4.994 1.00 74.62 91 LEU A N 1
ATOM 699 C CA . LEU A 1 91 ? -18.163 12.568 3.602 1.00 74.62 91 LEU A CA 1
ATOM 700 C C . LEU A 1 91 ? -18.931 11.538 2.762 1.00 74.62 91 LEU A C 1
ATOM 702 O O . LEU A 1 91 ? -19.210 10.428 3.215 1.00 74.62 91 LEU A O 1
ATOM 706 N N . ARG A 1 92 ? -19.249 11.907 1.514 1.00 69.69 92 ARG A N 1
ATOM 707 C CA . ARG A 1 92 ? -19.958 11.030 0.563 1.00 69.69 92 ARG A CA 1
ATOM 708 C C . ARG A 1 92 ? -19.140 9.797 0.175 1.00 69.69 92 ARG A C 1
ATOM 710 O O . ARG A 1 92 ? -19.705 8.717 0.067 1.00 69.69 92 ARG A O 1
ATOM 717 N N . VAL A 1 93 ? -17.831 9.967 -0.008 1.00 69.06 93 VAL A N 1
ATOM 718 C CA . VAL A 1 93 ? -16.903 8.896 -0.389 1.00 69.06 93 VAL A CA 1
ATOM 719 C C . VAL A 1 93 ? -15.989 8.584 0.784 1.00 69.06 93 VAL A C 1
ATOM 721 O O . VAL A 1 93 ? -15.240 9.440 1.261 1.00 69.06 93 VAL A O 1
ATOM 724 N N . ARG A 1 94 ? -16.054 7.335 1.249 1.00 71.50 94 ARG A N 1
ATOM 725 C CA . ARG A 1 94 ? -15.190 6.835 2.320 1.00 71.50 94 ARG A CA 1
ATOM 726 C C . ARG A 1 94 ? -13.759 6.673 1.809 1.00 71.50 94 ARG A C 1
ATOM 728 O O . ARG A 1 94 ? -13.531 6.261 0.674 1.00 71.50 94 ARG A O 1
ATOM 735 N N . GLY A 1 95 ? -12.790 7.016 2.654 1.00 75.56 95 GLY A N 1
ATOM 736 C CA . GLY A 1 95 ? -11.366 6.872 2.340 1.00 75.56 95 GLY A CA 1
ATOM 737 C C . GLY A 1 95 ? -10.768 7.969 1.450 1.00 75.56 95 GLY A C 1
ATOM 738 O O . GLY A 1 95 ? -9.557 7.958 1.249 1.00 75.56 95 GLY A O 1
ATOM 739 N N . ALA A 1 96 ? -11.546 8.947 0.967 1.00 79.31 96 ALA A N 1
ATOM 740 C CA . ALA A 1 96 ? -11.025 10.027 0.119 1.00 79.31 96 ALA A CA 1
ATOM 741 C C . ALA A 1 96 ? -9.931 10.859 0.819 1.00 79.31 96 ALA A C 1
ATOM 743 O O . ALA A 1 96 ? -8.839 11.044 0.282 1.00 79.31 96 ALA A O 1
ATOM 744 N N . GLU A 1 97 ? -10.191 11.319 2.044 1.00 85.94 97 GLU A N 1
ATOM 745 C CA . GLU A 1 97 ? -9.219 12.071 2.843 1.00 85.94 97 GLU A CA 1
ATOM 746 C C . GLU A 1 97 ? -7.961 11.239 3.181 1.00 85.94 97 GLU A C 1
ATOM 748 O O . GLU A 1 97 ? -6.851 11.719 2.918 1.00 85.94 97 GLU A O 1
ATOM 753 N N . PRO A 1 98 ? -8.080 9.980 3.652 1.00 88.88 98 PRO A N 1
ATOM 754 C CA . PRO A 1 98 ? -6.932 9.095 3.829 1.00 88.88 98 PRO A CA 1
ATOM 755 C C . PRO A 1 98 ? -6.104 8.870 2.552 1.00 88.88 98 PRO A C 1
ATOM 757 O O . PRO A 1 98 ? -4.876 8.982 2.590 1.00 88.88 98 PRO A O 1
ATOM 760 N N . ARG A 1 99 ? -6.743 8.634 1.395 1.00 86.38 99 ARG A N 1
ATOM 761 C CA . ARG A 1 99 ? -6.044 8.500 0.100 1.00 86.38 99 ARG A CA 1
ATOM 762 C C . ARG A 1 99 ? -5.285 9.779 -0.253 1.00 86.38 99 ARG A C 1
ATOM 764 O O . ARG A 1 99 ? -4.105 9.715 -0.601 1.00 86.38 99 ARG A O 1
ATOM 771 N N . ASN A 1 100 ? -5.911 10.943 -0.071 1.00 86.31 100 ASN A N 1
ATOM 772 C CA . ASN A 1 100 ? -5.267 12.240 -0.278 1.00 86.31 100 ASN A CA 1
ATOM 773 C C . ASN A 1 100 ? -4.049 12.411 0.632 1.00 86.31 100 ASN A C 1
ATOM 775 O O . ASN A 1 100 ? -2.983 12.814 0.163 1.00 86.31 100 ASN A O 1
ATOM 779 N N . ARG A 1 101 ? -4.157 12.052 1.917 1.00 91.94 101 ARG A N 1
ATOM 780 C CA . ARG A 1 101 ? -3.017 12.080 2.844 1.00 91.94 101 ARG A CA 1
ATOM 781 C C . ARG A 1 101 ? -1.877 11.173 2.376 1.00 91.94 101 ARG A C 1
ATOM 783 O O . ARG A 1 101 ? -0.717 11.576 2.483 1.00 91.94 101 ARG A O 1
ATOM 790 N N . GLY A 1 102 ? -2.190 10.014 1.800 1.00 92.44 102 GLY A N 1
ATOM 791 C CA . GLY A 1 102 ? -1.205 9.132 1.173 1.00 92.44 102 GLY A CA 1
ATOM 792 C C . GLY A 1 102 ? -0.469 9.786 -0.004 1.00 92.44 102 GLY A C 1
ATOM 793 O O . GLY A 1 102 ? 0.760 9.745 -0.064 1.00 92.44 102 GLY A O 1
ATOM 794 N N . ILE A 1 103 ? -1.193 10.479 -0.891 1.00 88.25 103 ILE A N 1
ATOM 795 C CA . ILE A 1 103 ? -0.604 11.238 -2.013 1.00 88.25 103 ILE A CA 1
ATOM 796 C C . ILE A 1 103 ? 0.305 12.363 -1.497 1.00 88.25 103 ILE A C 1
ATOM 798 O O . ILE A 1 103 ? 1.417 12.558 -1.994 1.00 88.25 103 ILE A O 1
ATOM 802 N N . TRP A 1 104 ? -0.132 13.098 -0.469 1.00 90.38 104 TRP A N 1
ATOM 803 C CA . TRP A 1 104 ? 0.693 14.124 0.174 1.00 90.38 104 TRP A CA 1
ATOM 804 C C . TRP A 1 104 ? 1.985 13.538 0.734 1.00 90.38 104 TRP A C 1
ATOM 806 O O . TRP A 1 104 ? 3.054 14.116 0.537 1.00 90.38 104 TRP A O 1
ATOM 816 N N . ARG A 1 105 ? 1.912 12.368 1.372 1.00 94.38 105 ARG A N 1
ATOM 817 C CA . ARG A 1 105 ? 3.098 11.692 1.889 1.00 94.38 105 ARG A CA 1
ATOM 818 C C . ARG A 1 105 ? 4.058 11.269 0.782 1.00 94.38 105 ARG A C 1
ATOM 820 O O . ARG A 1 105 ? 5.259 11.489 0.908 1.00 94.38 105 ARG A O 1
ATOM 827 N N . LEU A 1 106 ? 3.551 10.732 -0.322 1.00 89.81 106 LEU A N 1
ATOM 828 C CA . LEU A 1 106 ? 4.372 10.422 -1.491 1.00 89.81 106 LEU A CA 1
ATOM 829 C C . LEU A 1 106 ? 5.123 11.667 -1.999 1.00 89.81 106 LEU A C 1
ATOM 831 O O . LEU A 1 106 ? 6.328 11.612 -2.246 1.00 89.81 106 LEU A O 1
ATOM 835 N N . ARG A 1 107 ? 4.441 12.817 -2.083 1.00 87.00 107 ARG A N 1
ATOM 836 C CA . ARG A 1 107 ? 5.072 14.098 -2.449 1.00 87.00 107 ARG A CA 1
ATOM 837 C C . ARG A 1 107 ? 6.170 14.502 -1.459 1.00 87.00 107 ARG A C 1
ATOM 839 O O . ARG A 1 107 ? 7.216 14.984 -1.890 1.00 87.00 107 ARG A O 1
ATOM 846 N N . GLU A 1 108 ? 5.961 14.306 -0.156 1.00 91.25 108 GLU A N 1
ATOM 847 C CA . GLU A 1 108 ? 6.992 14.536 0.869 1.00 91.25 108 GLU A CA 1
ATOM 848 C C . GLU A 1 108 ? 8.217 13.633 0.649 1.00 91.25 108 GLU A C 1
ATOM 850 O O . GLU A 1 108 ? 9.340 14.134 0.679 1.00 91.25 108 GLU A O 1
ATOM 855 N N . ILE A 1 109 ? 8.016 12.338 0.371 1.00 90.44 109 ILE A N 1
ATOM 856 C CA . ILE A 1 109 ? 9.096 11.372 0.093 1.00 90.44 109 ILE A CA 1
ATOM 857 C C . ILE A 1 109 ? 9.930 11.826 -1.111 1.00 90.44 109 ILE A C 1
ATOM 859 O O . ILE A 1 109 ? 11.155 11.891 -1.023 1.00 90.44 109 ILE A O 1
ATOM 863 N N . ILE A 1 110 ? 9.276 12.192 -2.216 1.00 86.94 110 ILE A N 1
ATOM 864 C CA . ILE A 1 110 ? 9.953 12.639 -3.443 1.00 86.94 110 ILE A CA 1
ATOM 865 C C . ILE A 1 110 ? 10.741 13.930 -3.194 1.00 86.94 110 ILE A C 1
ATOM 867 O O . ILE A 1 110 ? 11.882 14.061 -3.634 1.00 86.94 110 ILE A O 1
ATOM 871 N N . ARG A 1 111 ? 10.155 14.895 -2.473 1.00 87.44 111 ARG A N 1
ATOM 872 C CA . ARG A 1 111 ? 10.815 16.170 -2.143 1.00 87.44 111 ARG A CA 1
ATOM 873 C C . ARG A 1 111 ? 11.979 15.999 -1.168 1.00 87.44 111 ARG A C 1
ATOM 875 O O . ARG A 1 111 ? 12.902 16.810 -1.195 1.00 87.44 111 ARG A O 1
ATOM 882 N N . ALA A 1 112 ? 11.931 14.982 -0.311 1.00 89.31 112 ALA A N 1
ATOM 883 C CA . ALA A 1 112 ? 12.992 14.678 0.640 1.00 89.31 112 ALA A CA 1
ATOM 884 C C . ALA A 1 112 ? 14.239 14.067 -0.024 1.00 89.31 112 ALA A C 1
ATOM 886 O O . ALA A 1 112 ? 15.318 14.129 0.570 1.00 89.31 112 ALA A O 1
ATOM 887 N N . GLU A 1 113 ? 14.130 13.518 -1.241 1.00 88.12 113 GLU A N 1
ATOM 888 C CA . GLU A 1 113 ? 15.292 13.049 -2.000 1.00 88.12 113 GLU A CA 1
ATOM 889 C C . GLU A 1 113 ? 16.125 14.241 -2.495 1.00 88.12 113 GLU A C 1
ATOM 891 O O . GLU A 1 113 ? 15.687 15.067 -3.302 1.00 88.12 113 GLU A O 1
ATOM 896 N N . ARG A 1 114 ? 17.349 14.341 -1.971 1.00 88.56 114 ARG A N 1
ATOM 897 C CA . ARG A 1 114 ? 18.250 15.480 -2.193 1.00 88.56 114 ARG A CA 1
ATOM 898 C C . ARG A 1 114 ? 19.115 15.296 -3.432 1.00 88.56 114 ARG A C 1
ATOM 900 O O . ARG A 1 114 ? 19.635 16.288 -3.939 1.00 88.56 114 ARG A O 1
ATOM 907 N N . MET A 1 115 ? 19.295 14.061 -3.901 1.00 89.94 115 MET A N 1
ATOM 908 C CA . MET A 1 115 ? 20.047 13.755 -5.113 1.00 89.94 115 MET A CA 1
ATOM 909 C C . MET A 1 115 ? 19.135 13.876 -6.341 1.00 89.94 115 MET A C 1
ATOM 911 O O . MET A 1 115 ? 18.229 13.058 -6.495 1.00 89.94 115 MET A O 1
ATOM 915 N N . PRO A 1 116 ? 19.373 14.845 -7.252 1.00 87.62 116 PRO A N 1
ATOM 916 C CA . PRO A 1 116 ? 18.470 15.088 -8.379 1.00 87.62 116 PRO A CA 1
ATOM 917 C C . PRO A 1 116 ? 18.261 13.857 -9.264 1.00 87.62 116 PRO A C 1
ATOM 919 O O . PRO A 1 116 ? 17.129 13.514 -9.566 1.00 87.62 116 PRO A O 1
ATOM 922 N N . HIS A 1 117 ? 19.337 13.133 -9.585 1.00 85.88 117 HIS A N 1
ATOM 923 C CA . HIS A 1 117 ? 19.273 11.942 -10.432 1.00 85.88 117 HIS A CA 1
ATOM 924 C C . HIS A 1 117 ? 18.442 10.805 -9.813 1.00 85.88 117 HIS A C 1
ATOM 926 O O . HIS A 1 117 ? 17.669 10.175 -10.526 1.00 85.88 117 HIS A O 1
ATOM 932 N N . LEU A 1 118 ? 18.543 10.566 -8.497 1.00 86.38 118 LEU A N 1
ATOM 933 C CA . LEU A 1 118 ? 17.713 9.555 -7.828 1.00 86.38 118 LEU A CA 1
ATOM 934 C C . LEU A 1 118 ? 16.260 10.003 -7.703 1.00 86.38 118 LEU A C 1
ATOM 936 O O . LEU A 1 118 ? 15.358 9.182 -7.828 1.00 86.38 118 LEU A O 1
ATOM 940 N N . ARG A 1 119 ? 16.017 11.298 -7.481 1.00 85.75 119 ARG A N 1
ATOM 941 C CA . ARG A 1 119 ? 14.660 11.850 -7.464 1.00 85.75 119 ARG A CA 1
ATOM 942 C C . ARG A 1 119 ? 13.990 11.705 -8.828 1.00 85.75 119 ARG A C 1
ATOM 944 O O . ARG A 1 119 ? 12.850 11.259 -8.896 1.00 85.75 119 ARG A O 1
ATOM 951 N N . ASP A 1 120 ? 14.694 12.047 -9.901 1.00 81.50 120 ASP A N 1
ATOM 952 C CA . ASP A 1 120 ? 14.177 11.936 -11.266 1.00 81.50 120 ASP A CA 1
ATOM 953 C C . ASP A 1 120 ? 13.937 10.465 -11.626 1.00 81.50 120 ASP A C 1
ATOM 955 O O . ASP A 1 120 ? 12.884 10.117 -12.158 1.00 81.50 120 ASP A O 1
ATOM 959 N N . GLN A 1 121 ? 14.853 9.577 -11.232 1.00 81.69 121 GLN A N 1
ATOM 960 C CA . GLN A 1 121 ? 14.677 8.138 -11.384 1.00 81.69 121 GLN A CA 1
ATOM 961 C C . GLN A 1 121 ? 13.467 7.624 -10.596 1.00 81.69 121 GLN A C 1
ATOM 963 O O . GLN A 1 121 ? 12.686 6.843 -11.135 1.00 81.69 121 GLN A O 1
ATOM 968 N N . LEU A 1 122 ? 13.263 8.069 -9.352 1.00 82.94 122 LEU A N 1
ATOM 969 C CA . LEU A 1 122 ? 12.081 7.726 -8.560 1.00 82.94 122 LEU A CA 1
ATOM 970 C C . LEU A 1 122 ? 10.805 8.138 -9.291 1.00 82.94 122 LEU A C 1
ATOM 972 O O . LEU A 1 122 ? 9.905 7.323 -9.447 1.00 82.94 122 LEU A O 1
ATOM 976 N N . ILE A 1 123 ? 10.747 9.372 -9.787 1.00 79.75 123 ILE A N 1
ATOM 977 C CA . ILE A 1 123 ? 9.592 9.902 -10.519 1.00 79.75 123 ILE A CA 1
ATOM 978 C C . ILE A 1 123 ? 9.312 9.079 -11.789 1.00 79.75 123 ILE A C 1
ATOM 980 O O . ILE A 1 123 ? 8.166 8.734 -12.056 1.00 79.75 123 ILE A O 1
ATOM 984 N N . GLN A 1 124 ? 10.349 8.717 -12.545 1.00 75.12 124 GLN A N 1
ATOM 985 C CA . GLN A 1 124 ? 10.215 8.025 -13.834 1.00 75.12 124 GLN A CA 1
ATOM 986 C C . GLN A 1 124 ? 9.978 6.513 -13.722 1.00 75.12 124 GLN A C 1
ATOM 988 O O . GLN A 1 124 ? 9.461 5.898 -14.655 1.00 75.12 124 GLN A O 1
ATOM 993 N N . SER A 1 125 ? 10.402 5.885 -12.626 1.00 76.44 125 SER A N 1
ATOM 994 C CA . SER A 1 125 ? 10.423 4.420 -12.486 1.00 76.44 125 SER A CA 1
ATOM 995 C C . SER A 1 125 ? 9.480 3.882 -11.413 1.00 76.44 125 SER A C 1
ATOM 997 O O . SER A 1 125 ? 9.484 2.675 -11.153 1.00 76.44 125 SER A O 1
ATOM 999 N N . SER A 1 126 ? 8.673 4.752 -10.798 1.00 83.12 126 SER A N 1
ATOM 1000 C CA . SER A 1 126 ? 7.709 4.356 -9.776 1.00 83.12 126 SER A CA 1
ATOM 1001 C C . SER A 1 126 ? 6.259 4.520 -10.200 1.00 83.12 126 SER A C 1
ATOM 1003 O O . SER A 1 126 ? 5.893 5.316 -11.069 1.00 83.12 126 SER A O 1
ATOM 1005 N N . VAL A 1 127 ? 5.437 3.706 -9.556 1.00 84.31 127 VAL A N 1
ATOM 1006 C CA . VAL A 1 127 ? 4.031 3.511 -9.870 1.00 84.31 127 VAL A CA 1
ATOM 1007 C C . VAL A 1 127 ? 3.239 3.581 -8.568 1.00 84.31 127 VAL A C 1
ATOM 1009 O O . VAL A 1 127 ? 3.678 3.038 -7.556 1.00 84.31 127 VAL A O 1
ATOM 1012 N N . VAL A 1 128 ? 2.089 4.252 -8.582 1.00 87.06 128 VAL A N 1
ATOM 1013 C CA . VAL A 1 128 ? 1.206 4.428 -7.422 1.00 87.06 128 VAL A CA 1
ATOM 1014 C C . VAL A 1 128 ? -0.057 3.615 -7.613 1.00 87.06 128 VAL A C 1
ATOM 1016 O O . VAL A 1 128 ? -0.782 3.840 -8.577 1.00 87.06 128 VAL A O 1
ATOM 1019 N N . TYR A 1 129 ? -0.336 2.715 -6.678 1.00 87.31 129 TYR A N 1
ATOM 1020 C CA . TYR A 1 129 ? -1.518 1.868 -6.659 1.00 87.31 129 TYR A CA 1
ATOM 1021 C C . TYR A 1 129 ? -2.365 2.148 -5.420 1.00 87.31 129 TYR A C 1
ATOM 1023 O O . TYR A 1 129 ? -1.853 2.128 -4.298 1.00 87.31 129 TYR A O 1
ATOM 1031 N N . PHE A 1 130 ? -3.662 2.377 -5.615 1.00 87.12 130 PHE A N 1
ATOM 1032 C CA . PHE A 1 130 ? -4.619 2.488 -4.516 1.00 87.12 130 PHE A CA 1
ATOM 1033 C C . PHE A 1 130 ? -5.176 1.106 -4.174 1.00 87.12 130 PHE A C 1
ATOM 1035 O O . PHE A 1 130 ? -5.804 0.458 -5.014 1.00 87.12 130 PHE A O 1
ATOM 1042 N N . ALA A 1 131 ? -4.928 0.667 -2.940 1.00 89.50 131 ALA A N 1
ATOM 1043 C CA . ALA A 1 131 ? -5.336 -0.635 -2.436 1.00 89.50 131 ALA A CA 1
ATOM 1044 C C . ALA A 1 131 ? -6.165 -0.469 -1.160 1.00 89.50 131 ALA A C 1
ATOM 1046 O O . ALA A 1 131 ? -5.613 -0.155 -0.112 1.00 89.50 131 ALA A O 1
ATOM 1047 N N . ASP A 1 132 ? -7.470 -0.710 -1.229 1.00 88.25 132 ASP A N 1
ATOM 1048 C CA . ASP A 1 132 ? -8.305 -0.814 -0.030 1.00 88.25 132 ASP A CA 1
ATOM 1049 C C . ASP A 1 132 ? -7.970 -2.093 0.760 1.00 88.25 132 ASP A C 1
ATOM 1051 O O . ASP A 1 132 ? -7.558 -3.104 0.180 1.00 88.25 132 ASP A O 1
ATOM 1055 N N . ASP A 1 133 ? -8.102 -2.047 2.084 1.00 91.56 133 ASP A N 1
ATOM 1056 C CA . ASP A 1 133 ? -7.646 -3.109 2.990 1.00 91.56 133 ASP A CA 1
ATOM 1057 C C . ASP A 1 133 ? -8.515 -4.383 2.952 1.00 91.56 133 ASP A C 1
ATOM 1059 O O . ASP A 1 133 ? -8.001 -5.487 3.143 1.00 91.56 133 ASP A O 1
ATOM 1063 N N . ASP A 1 134 ? -9.811 -4.263 2.656 1.00 86.19 134 ASP A N 1
ATOM 1064 C CA . ASP A 1 134 ? -10.782 -5.368 2.571 1.00 86.19 134 ASP A CA 1
ATOM 1065 C C . ASP A 1 134 ? -10.798 -6.112 1.226 1.00 86.19 134 ASP A C 1
ATOM 1067 O O . ASP A 1 134 ? -11.345 -7.219 1.130 1.00 86.19 134 ASP A O 1
ATOM 1071 N N . ASN A 1 135 ? -10.133 -5.582 0.203 1.00 88.19 135 ASN A N 1
ATOM 1072 C CA . ASN A 1 135 ? -9.983 -6.262 -1.080 1.00 88.19 135 ASN A CA 1
ATOM 1073 C C . ASN A 1 135 ? -9.015 -7.455 -1.002 1.00 88.19 135 ASN A C 1
ATOM 1075 O O . ASN A 1 135 ? -8.095 -7.523 -0.182 1.00 88.19 135 ASN A O 1
ATOM 1079 N N . ALA A 1 136 ? -9.212 -8.421 -1.902 1.00 84.31 136 ALA A N 1
ATOM 1080 C CA . ALA A 1 136 ? -8.318 -9.561 -2.066 1.00 84.31 136 ALA A CA 1
ATOM 1081 C C . ALA A 1 136 ? -7.353 -9.322 -3.233 1.00 84.31 136 ALA A C 1
ATOM 1083 O O . ALA A 1 136 ? -7.781 -9.135 -4.371 1.00 84.31 136 ALA A O 1
ATOM 1084 N N . TYR A 1 137 ? -6.048 -9.391 -2.966 1.00 85.81 137 TYR A N 1
ATOM 1085 C CA . TYR A 1 137 ? -5.015 -9.150 -3.971 1.00 85.81 137 TYR A CA 1
ATOM 1086 C C . TYR A 1 137 ? -4.225 -10.418 -4.262 1.00 85.81 137 TYR A C 1
ATOM 1088 O O . TYR A 1 137 ? -3.643 -11.025 -3.364 1.00 85.81 137 TYR A O 1
ATOM 1096 N N . HIS A 1 138 ? -4.147 -10.794 -5.536 1.00 83.81 138 HIS A N 1
ATOM 1097 C CA . HIS A 1 138 ? -3.199 -11.816 -5.957 1.00 83.81 138 HIS A CA 1
ATOM 1098 C C . HIS A 1 138 ? -1.787 -11.202 -6.023 1.00 83.81 138 HIS A C 1
ATOM 1100 O O . HIS A 1 138 ? -1.635 -10.157 -6.655 1.00 83.81 138 HIS A O 1
ATOM 1106 N N . PRO A 1 139 ? -0.729 -11.825 -5.466 1.00 77.81 139 PRO A N 1
ATOM 1107 C CA . PRO A 1 139 ? 0.622 -11.248 -5.479 1.00 77.81 139 PRO A CA 1
ATOM 1108 C C . PRO A 1 139 ? 1.144 -10.882 -6.878 1.00 77.81 139 PRO A C 1
ATOM 1110 O O . PRO A 1 139 ? 1.864 -9.894 -7.028 1.00 77.81 139 PRO A O 1
ATOM 1113 N N . CYS A 1 140 ? 0.733 -11.630 -7.914 1.00 78.75 140 CYS A N 1
ATOM 1114 C CA . CYS A 1 140 ? 1.099 -11.338 -9.307 1.00 78.75 140 CYS A CA 1
ATOM 1115 C C . CYS A 1 140 ? 0.611 -9.971 -9.814 1.00 78.75 140 CYS A C 1
ATOM 1117 O O . CYS A 1 140 ? 1.186 -9.440 -10.762 1.00 78.75 140 CYS A O 1
ATOM 1119 N N . LEU A 1 141 ? -0.420 -9.389 -9.193 1.00 81.00 141 LEU A N 1
ATOM 1120 C CA . LEU A 1 141 ? -0.867 -8.038 -9.514 1.00 81.00 141 LEU A CA 1
ATOM 1121 C C . LEU A 1 141 ? 0.275 -7.045 -9.301 1.00 81.00 141 LEU A C 1
ATOM 1123 O O . LEU A 1 141 ? 0.686 -6.367 -10.235 1.00 81.00 141 LEU A O 1
ATOM 1127 N N . PHE A 1 142 ? 0.818 -7.006 -8.083 1.00 76.31 142 PHE A N 1
ATOM 1128 C CA . PHE A 1 142 ? 1.844 -6.044 -7.686 1.00 76.31 142 PHE A CA 1
ATOM 1129 C C . PHE A 1 142 ? 3.149 -6.236 -8.450 1.00 76.31 142 PHE A C 1
ATOM 1131 O O . PHE A 1 142 ? 3.822 -5.257 -8.767 1.00 76.31 142 PHE A O 1
ATOM 1138 N N . SER A 1 143 ? 3.494 -7.483 -8.787 1.00 71.06 143 SER A N 1
ATOM 1139 C CA . SER A 1 143 ? 4.599 -7.723 -9.706 1.00 71.06 143 SER A CA 1
ATOM 1140 C C . SER A 1 143 ? 4.282 -7.181 -11.091 1.00 71.06 143 SER A C 1
ATOM 1142 O O . SER A 1 143 ? 5.139 -6.540 -11.671 1.00 71.06 143 SER A O 1
ATOM 1144 N N . GLY A 1 144 ? 3.067 -7.360 -11.616 1.00 70.50 144 GLY A N 1
ATOM 1145 C CA . GLY A 1 144 ? 2.655 -6.821 -12.916 1.00 70.50 144 GLY A CA 1
ATOM 1146 C C . GLY A 1 144 ? 2.764 -5.296 -13.008 1.00 70.50 144 GLY A C 1
ATOM 1147 O O . GLY A 1 144 ? 3.189 -4.783 -14.043 1.00 70.50 144 GLY A O 1
ATOM 1148 N N . LEU A 1 145 ? 2.513 -4.574 -11.908 1.00 71.94 145 LEU A N 1
ATOM 1149 C CA . LEU A 1 145 ? 2.580 -3.104 -11.861 1.00 71.94 145 LEU A CA 1
ATOM 1150 C C . LEU A 1 145 ? 3.958 -2.531 -12.225 1.00 71.94 145 LEU A C 1
ATOM 1152 O O . LEU A 1 145 ? 4.056 -1.382 -12.642 1.00 71.94 145 LEU A O 1
ATOM 1156 N N . HIS A 1 146 ? 5.040 -3.310 -12.126 1.00 68.31 146 HIS A N 1
ATOM 1157 C CA . HIS A 1 146 ? 6.352 -2.838 -12.577 1.00 68.31 146 HIS A CA 1
ATOM 1158 C C . HIS A 1 146 ? 6.426 -2.627 -14.094 1.00 68.31 146 HIS A C 1
ATOM 1160 O O . HIS A 1 146 ? 7.303 -1.899 -14.545 1.00 68.31 146 HIS A O 1
ATOM 1166 N N . SER A 1 147 ? 5.554 -3.271 -14.874 1.00 68.69 147 SER A N 1
ATOM 1167 C CA . SER A 1 147 ? 5.578 -3.236 -16.342 1.00 68.69 147 SER A CA 1
ATOM 1168 C C . SER A 1 147 ? 4.897 -2.000 -16.933 1.00 68.69 147 SER A C 1
ATOM 1170 O O . SER A 1 147 ? 4.953 -1.784 -18.141 1.00 68.69 147 SER A O 1
ATOM 1172 N N . VAL A 1 148 ? 4.290 -1.169 -16.084 1.00 66.25 148 VAL A N 1
ATOM 1173 C CA . VAL A 1 148 ? 3.552 0.022 -16.507 1.00 66.25 148 VAL A CA 1
ATOM 1174 C C . VAL A 1 148 ? 4.533 1.041 -17.095 1.00 66.25 148 VAL A C 1
ATOM 1176 O O . VAL A 1 148 ? 5.553 1.350 -16.455 1.00 66.25 148 VAL A O 1
ATOM 1179 N N . PRO A 1 149 ? 4.286 1.539 -18.322 1.00 60.53 149 PRO A N 1
ATOM 1180 C CA . PRO A 1 149 ? 5.105 2.576 -18.938 1.00 60.53 149 PRO A CA 1
ATOM 1181 C C . PRO A 1 149 ? 5.142 3.838 -18.076 1.00 60.53 149 PRO A C 1
ATOM 1183 O O . PRO A 1 149 ? 4.142 4.198 -17.477 1.00 60.53 149 PRO A O 1
ATOM 1186 N N . SER A 1 150 ? 6.284 4.528 -18.046 1.00 56.22 150 SER A N 1
ATOM 1187 C CA . SER A 1 150 ? 6.563 5.674 -17.162 1.00 56.22 150 SER A CA 1
ATOM 1188 C C . SER A 1 150 ? 5.625 6.880 -17.311 1.00 56.22 150 SER A C 1
ATOM 1190 O O . SER A 1 150 ? 5.582 7.713 -16.413 1.00 56.22 150 SER A O 1
ATOM 1192 N N . LEU A 1 151 ? 4.890 6.975 -18.419 1.00 49.66 151 LEU A N 1
ATOM 1193 C CA . LEU A 1 151 ? 3.809 7.930 -18.635 1.00 49.66 151 LEU A CA 1
ATOM 1194 C C . LEU A 1 151 ? 2.525 7.131 -18.840 1.00 49.66 151 LEU A C 1
ATOM 1196 O O . LEU A 1 151 ? 2.291 6.608 -19.929 1.00 49.66 151 LEU A O 1
ATOM 1200 N N . GLY A 1 152 ? 1.701 7.016 -17.806 1.00 51.41 152 GLY A N 1
ATOM 1201 C CA . GLY A 1 152 ? 0.420 6.351 -17.959 1.00 51.41 152 GLY A CA 1
ATOM 1202 C C . GLY A 1 152 ? -0.417 6.340 -16.695 1.00 51.41 152 GLY A C 1
ATOM 1203 O O . GLY A 1 152 ? 0.088 6.381 -15.569 1.00 51.41 152 GLY A O 1
ATOM 1204 N N . VAL A 1 153 ? -1.721 6.253 -16.921 1.00 53.75 153 VAL A N 1
ATOM 1205 C CA . VAL A 1 153 ? -2.674 5.776 -15.930 1.00 53.75 153 VAL A CA 1
ATOM 1206 C C . VAL A 1 153 ? -3.065 4.381 -16.365 1.00 53.75 153 VAL A C 1
ATOM 1208 O O . VAL A 1 153 ? -3.491 4.158 -17.496 1.00 53.75 153 VAL A O 1
ATOM 1211 N N . GLY A 1 154 ? -2.871 3.432 -15.468 1.00 58.34 154 GLY A N 1
ATOM 1212 C CA . GLY A 1 154 ? -3.332 2.077 -15.644 1.00 58.34 154 GLY A CA 1
ATOM 1213 C C . GLY A 1 154 ? -4.713 1.916 -15.039 1.00 58.34 154 GLY A C 1
ATOM 1214 O O . GLY A 1 154 ? -4.946 2.317 -13.897 1.00 58.34 154 GLY A O 1
ATOM 1215 N N . LEU A 1 155 ? -5.613 1.294 -15.788 1.00 62.34 155 LEU A N 1
ATOM 1216 C CA . LEU A 1 155 ? -6.895 0.860 -15.263 1.00 62.34 155 LEU A CA 1
ATOM 1217 C C . LEU A 1 155 ? -6.918 -0.660 -15.282 1.00 62.34 155 LEU A C 1
ATOM 1219 O O . LEU A 1 155 ? -6.684 -1.289 -16.313 1.00 62.34 155 LEU A O 1
ATOM 1223 N N . LEU A 1 156 ? -7.147 -1.247 -14.115 1.00 65.94 156 LEU A N 1
ATOM 1224 C CA . LEU A 1 156 ? -7.154 -2.690 -13.934 1.00 65.94 156 LEU A CA 1
ATOM 1225 C C . LEU A 1 156 ? -8.587 -3.179 -13.789 1.00 65.94 156 LEU A C 1
ATOM 1227 O O . LEU A 1 156 ? -9.409 -2.525 -13.154 1.00 65.94 156 LEU A O 1
ATOM 1231 N N . GLY A 1 157 ? -8.876 -4.347 -14.364 1.00 62.12 157 GLY A N 1
ATOM 1232 C CA . GLY A 1 157 ? -10.147 -5.015 -14.116 1.00 62.12 157 GLY A CA 1
ATOM 1233 C C . GLY A 1 157 ? -10.270 -5.427 -12.649 1.00 62.12 157 GLY A C 1
ATOM 1234 O O . GLY A 1 157 ? -9.302 -5.903 -12.050 1.00 62.12 157 GLY A O 1
ATOM 1235 N N . VAL A 1 158 ? -11.463 -5.265 -12.084 1.00 67.94 158 VAL A N 1
ATOM 1236 C CA . VAL A 1 158 ? -11.775 -5.581 -10.688 1.00 67.94 158 VAL A CA 1
ATOM 1237 C C . VAL A 1 158 ? -12.905 -6.605 -10.655 1.00 67.94 158 VAL A C 1
ATOM 1239 O O . VAL A 1 158 ? -13.915 -6.464 -11.341 1.00 67.94 158 VAL A O 1
ATOM 1242 N N . GLY A 1 159 ? -12.724 -7.674 -9.881 1.00 66.19 159 GLY A N 1
ATOM 1243 C CA . GLY A 1 159 ? -13.771 -8.668 -9.647 1.00 66.19 159 GLY A CA 1
ATOM 1244 C C . GLY A 1 159 ? -14.726 -8.220 -8.542 1.00 66.19 159 GLY A C 1
ATOM 1245 O O . GLY A 1 159 ? -14.285 -7.601 -7.579 1.00 66.19 159 GLY A O 1
ATOM 1246 N N . TRP A 1 160 ? -16.001 -8.598 -8.648 1.00 71.31 160 TRP A N 1
ATOM 1247 C CA . TRP A 1 160 ? -17.042 -8.328 -7.644 1.00 71.31 160 TRP A CA 1
ATOM 1248 C C . TRP A 1 160 ? -17.221 -6.837 -7.310 1.00 71.31 160 TRP A C 1
ATOM 1250 O O . TRP A 1 160 ? -17.384 -6.469 -6.148 1.00 71.31 160 TRP A O 1
ATOM 1260 N N . ALA A 1 161 ? -17.197 -5.985 -8.334 1.00 68.75 161 ALA A N 1
ATOM 1261 C CA . ALA A 1 161 ? -17.380 -4.539 -8.224 1.00 68.75 161 ALA A CA 1
ATOM 1262 C C . ALA A 1 161 ? -18.662 -4.094 -8.947 1.00 68.75 161 ALA A C 1
ATOM 1264 O O . ALA A 1 161 ? -19.098 -4.756 -9.887 1.00 68.75 161 ALA A O 1
ATOM 1265 N N . GLY A 1 162 ? -19.282 -3.005 -8.478 1.00 60.25 162 GLY A N 1
ATOM 1266 C CA . GLY A 1 162 ? -20.405 -2.340 -9.160 1.00 60.25 162 GLY A CA 1
ATOM 1267 C C . GLY A 1 162 ? -21.608 -3.228 -9.505 1.00 60.25 162 GLY A C 1
ATOM 1268 O O . GLY A 1 162 ? -22.215 -3.052 -10.549 1.00 60.25 162 GLY A O 1
ATOM 1269 N N . GLU A 1 163 ? -21.953 -4.193 -8.643 1.00 70.38 163 GLU A N 1
ATOM 1270 C CA . GLU A 1 163 ? -23.003 -5.211 -8.883 1.00 70.38 163 GLU A CA 1
ATOM 1271 C C . GLU A 1 163 ? -22.685 -6.230 -9.999 1.00 70.38 163 GLU A C 1
ATOM 1273 O O . GLU A 1 163 ? -23.521 -7.066 -10.351 1.00 70.38 163 GLU A O 1
ATOM 1278 N N . HIS A 1 164 ? -21.454 -6.237 -10.510 1.00 62.12 164 HIS A N 1
ATOM 1279 C CA . HIS A 1 164 ? -20.985 -7.143 -11.551 1.00 62.12 164 HIS A CA 1
ATOM 1280 C C . HIS A 1 164 ? -19.937 -8.139 -11.028 1.00 62.12 164 HIS A C 1
ATOM 1282 O O . HIS A 1 164 ? -19.185 -7.882 -10.089 1.00 62.12 164 HIS A O 1
ATOM 1288 N N . VAL A 1 165 ? -19.858 -9.315 -11.666 1.00 68.00 165 VAL A N 1
ATOM 1289 C CA . VAL A 1 165 ? -18.832 -10.333 -11.348 1.00 68.00 165 VAL A CA 1
ATOM 1290 C C . VAL A 1 165 ? -17.432 -9.822 -11.691 1.00 68.00 165 VAL A C 1
ATOM 1292 O O . VAL A 1 165 ? -16.464 -10.149 -11.007 1.00 68.00 165 VAL A O 1
ATOM 1295 N N . VAL A 1 166 ? -17.325 -9.012 -12.741 1.00 67.94 166 VAL A N 1
ATOM 1296 C CA . VAL A 1 166 ? -16.102 -8.321 -13.131 1.00 67.94 166 VAL A CA 1
ATOM 1297 C C . VAL A 1 166 ? -16.462 -7.019 -13.833 1.00 67.94 166 VAL A C 1
ATOM 1299 O O . VAL A 1 166 ? -17.307 -7.009 -14.727 1.00 67.94 166 VAL A O 1
ATOM 1302 N N . GLU A 1 167 ? -15.788 -5.943 -13.453 1.00 63.53 167 GLU A N 1
ATOM 1303 C CA . GLU A 1 167 ? -15.729 -4.701 -14.214 1.00 63.53 167 GLU A CA 1
ATOM 1304 C C . GLU A 1 167 ? -14.339 -4.604 -14.839 1.00 63.53 167 GLU A C 1
ATOM 1306 O O . GLU A 1 167 ? -13.325 -4.740 -14.154 1.00 63.53 167 GLU A O 1
ATOM 1311 N N . ARG A 1 168 ? -14.266 -4.434 -16.160 1.00 64.19 168 ARG A N 1
ATOM 1312 C CA . ARG A 1 168 ? -12.998 -4.347 -16.892 1.00 64.19 168 ARG A CA 1
ATOM 1313 C C . ARG A 1 168 ? -13.120 -3.407 -18.078 1.00 64.19 168 ARG A C 1
ATOM 1315 O O . ARG A 1 168 ? -14.205 -3.234 -18.627 1.00 64.19 168 ARG A O 1
ATOM 1322 N N . TYR A 1 169 ? -11.983 -2.876 -18.505 1.00 63.47 169 TYR A N 1
ATOM 1323 C CA . TYR A 1 169 ? -11.880 -2.119 -19.744 1.00 63.47 169 TYR A CA 1
ATOM 1324 C C . TYR A 1 169 ? -11.732 -3.084 -20.918 1.00 63.47 169 TYR A C 1
ATOM 1326 O O . TYR A 1 169 ? -10.990 -4.065 -20.837 1.00 63.47 169 TYR A O 1
ATOM 1334 N N . LEU A 1 170 ? -12.463 -2.810 -21.996 1.00 66.38 170 LEU A N 1
ATOM 1335 C CA . LEU A 1 170 ? -12.241 -3.457 -23.282 1.00 66.38 170 LEU A CA 1
ATOM 1336 C C . LEU A 1 170 ? -11.131 -2.683 -23.990 1.00 66.38 170 LEU A C 1
ATOM 1338 O O . LEU A 1 170 ? -11.216 -1.462 -24.119 1.00 66.38 170 LEU A O 1
ATOM 1342 N N . VAL A 1 171 ? -10.078 -3.386 -24.395 1.00 57.50 171 VAL A N 1
ATOM 1343 C CA . VAL A 1 171 ? -8.979 -2.806 -25.164 1.00 57.50 171 VAL A CA 1
ATOM 1344 C C . VAL A 1 171 ? -9.194 -3.214 -26.615 1.00 57.50 171 VAL A C 1
ATOM 1346 O O . VAL A 1 171 ? -9.220 -4.405 -26.911 1.00 57.50 171 VAL A O 1
ATOM 1349 N N . ASP A 1 172 ? -9.415 -2.231 -27.487 1.00 50.12 172 ASP A N 1
ATOM 1350 C CA . ASP A 1 172 ? -9.516 -2.440 -28.933 1.00 50.12 172 ASP A CA 1
ATOM 1351 C C . ASP A 1 172 ? -8.130 -2.243 -29.559 1.00 50.12 172 ASP A C 1
ATOM 1353 O O . ASP A 1 172 ? -7.482 -1.217 -29.330 1.00 50.12 172 ASP A O 1
ATOM 1357 N N . ASP A 1 173 ? -7.684 -3.202 -30.371 1.00 47.31 173 ASP A N 1
ATOM 1358 C CA . ASP A 1 173 ? -6.321 -3.249 -30.925 1.00 47.31 173 ASP A CA 1
ATOM 1359 C C . ASP A 1 173 ? -5.986 -2.082 -31.888 1.00 47.31 173 ASP A C 1
ATOM 1361 O O . ASP A 1 173 ? -4.826 -1.911 -32.263 1.00 47.31 173 ASP A O 1
ATOM 1365 N N . GLU A 1 174 ? -6.959 -1.248 -32.289 1.00 38.16 174 GLU A N 1
ATOM 1366 C CA . GLU A 1 174 ? -6.762 -0.251 -33.356 1.00 38.16 174 GLU A CA 1
ATOM 1367 C C . GLU A 1 174 ? -7.026 1.227 -33.013 1.00 38.16 174 GLU A C 1
ATOM 1369 O O . GLU A 1 174 ? -6.682 2.079 -33.837 1.00 38.16 174 GLU A O 1
ATOM 1374 N N . ARG A 1 175 ? -7.577 1.619 -31.851 1.00 34.88 175 ARG A N 1
ATOM 1375 C CA . ARG A 1 175 ? -7.765 3.058 -31.546 1.00 34.88 175 ARG A CA 1
ATOM 1376 C C . ARG A 1 175 ? -8.053 3.360 -30.076 1.00 34.88 175 ARG A C 1
ATOM 1378 O O . ARG A 1 175 ? -8.809 2.667 -29.413 1.00 34.88 175 ARG A O 1
ATOM 1385 N N . SER A 1 176 ? -7.460 4.467 -29.627 1.00 35.69 176 SER A N 1
ATOM 1386 C CA . SER A 1 176 ? -7.722 5.217 -28.393 1.00 35.69 176 SER A CA 1
ATOM 1387 C C . SER A 1 176 ? -9.142 5.074 -27.833 1.00 35.69 176 SER A C 1
ATOM 1389 O O . SER A 1 176 ? -10.117 5.285 -28.554 1.00 35.69 176 SER A O 1
ATOM 1391 N N . VAL A 1 177 ? -9.211 4.812 -26.525 1.00 38.72 177 VAL A N 1
ATOM 1392 C CA . VAL A 1 177 ? -10.428 4.770 -25.705 1.00 38.72 177 VAL A CA 1
ATOM 1393 C C . VAL A 1 177 ? -11.247 6.043 -25.938 1.00 38.72 177 VAL A C 1
ATOM 1395 O O . VAL A 1 177 ? -10.808 7.136 -25.584 1.00 38.72 177 VAL A O 1
ATOM 1398 N N . ASN A 1 178 ? -12.425 5.912 -26.547 1.00 28.58 178 ASN A N 1
ATOM 1399 C CA . ASN A 1 178 ? -13.415 6.980 -26.523 1.00 28.58 178 ASN A CA 1
ATOM 1400 C C . ASN A 1 178 ? -14.046 6.999 -25.128 1.00 28.58 178 ASN A C 1
ATOM 1402 O O . ASN A 1 178 ? -14.644 6.012 -24.701 1.00 28.58 178 ASN A O 1
ATOM 1406 N N . GLU A 1 179 ? -13.918 8.131 -24.436 1.00 40.59 179 GLU A N 1
ATOM 1407 C CA . GLU A 1 179 ? -14.817 8.503 -23.348 1.00 40.59 179 GLU A CA 1
ATOM 1408 C C . GLU A 1 179 ? -16.248 8.519 -23.891 1.00 40.59 179 GLU A C 1
ATOM 1410 O O . GLU A 1 179 ? -16.667 9.450 -24.577 1.00 40.59 179 GLU A O 1
ATOM 1415 N N . SER A 1 180 ? -17.020 7.488 -23.581 1.00 28.30 180 SER A N 1
ATOM 1416 C CA . SER A 1 180 ? -18.468 7.604 -23.590 1.00 28.30 180 SER A CA 1
ATOM 1417 C C . SER A 1 180 ? -19.035 6.747 -22.474 1.00 28.30 180 SER A C 1
ATOM 1419 O O . SER A 1 180 ? -18.910 5.525 -22.489 1.00 28.30 180 SER A O 1
ATOM 1421 N N . ASP A 1 181 ? -19.679 7.453 -21.552 1.00 27.64 181 ASP A N 1
ATOM 1422 C CA . ASP A 1 181 ? -20.642 6.974 -20.571 1.00 27.64 181 ASP A CA 1
ATOM 1423 C C . ASP A 1 181 ? -20.065 6.355 -19.294 1.00 27.64 181 ASP A C 1
ATOM 1425 O O . ASP A 1 181 ? -19.898 5.146 -19.130 1.00 27.64 181 ASP A O 1
ATOM 1429 N N . GLY A 1 182 ? -19.895 7.237 -18.301 1.00 30.92 182 GLY A N 1
ATOM 1430 C CA . GLY A 1 182 ? -20.081 6.850 -16.911 1.00 30.92 182 GLY A CA 1
ATOM 1431 C C . GLY A 1 182 ? -21.382 6.050 -16.779 1.00 30.92 182 GLY A C 1
ATOM 1432 O O . GLY A 1 182 ? -22.444 6.502 -17.202 1.00 30.92 182 GLY A O 1
ATOM 1433 N N . HIS A 1 183 ? -21.255 4.852 -16.209 1.00 27.00 183 HIS A N 1
ATOM 1434 C CA . HIS A 1 183 ? -22.297 3.834 -16.046 1.00 27.00 183 HIS A CA 1
ATOM 1435 C C . HIS A 1 183 ? -22.724 3.110 -17.331 1.00 27.00 183 HIS A C 1
ATOM 1437 O O . HIS A 1 183 ? -23.857 3.261 -17.785 1.00 27.00 183 HIS A O 1
ATOM 1443 N N . ARG A 1 184 ? -21.852 2.233 -17.854 1.00 27.09 184 ARG A N 1
ATOM 1444 C CA . ARG A 1 184 ? -22.239 0.992 -18.561 1.00 27.09 184 ARG A CA 1
ATOM 1445 C C . ARG A 1 184 ? -21.023 0.084 -18.802 1.00 27.09 184 ARG A C 1
ATOM 1447 O O . ARG A 1 184 ? -20.452 0.061 -19.886 1.00 27.09 184 ARG A O 1
ATOM 1454 N N . ALA A 1 185 ? -20.630 -0.693 -17.791 1.00 28.58 185 ALA A N 1
ATOM 1455 C CA . ALA A 1 185 ? -19.695 -1.799 -17.987 1.00 28.58 185 ALA A CA 1
ATOM 1456 C C . ALA A 1 185 ? -20.452 -2.983 -18.615 1.00 28.58 185 ALA A C 1
ATOM 1458 O O . ALA A 1 185 ? -21.310 -3.602 -17.985 1.00 28.58 185 ALA A O 1
ATOM 1459 N N . ALA A 1 186 ? -20.184 -3.268 -19.890 1.00 26.56 186 ALA A N 1
ATOM 1460 C CA . ALA A 1 186 ? -20.745 -4.422 -20.580 1.00 26.56 186 ALA A CA 1
ATOM 1461 C C . ALA A 1 186 ? -20.062 -5.704 -20.080 1.00 26.56 186 ALA A C 1
ATOM 1463 O O . ALA A 1 186 ? -18.888 -5.959 -20.354 1.00 26.56 186 ALA A O 1
ATOM 1464 N N . ALA A 1 187 ? -20.816 -6.505 -19.330 1.00 28.42 187 ALA A N 1
ATOM 1465 C CA . ALA A 1 187 ? -20.479 -7.883 -19.029 1.00 28.42 187 ALA A CA 1
ATOM 1466 C C . ALA A 1 187 ? -20.636 -8.722 -20.300 1.00 28.42 187 ALA A C 1
ATOM 1468 O O . ALA A 1 187 ? -21.706 -8.710 -20.905 1.00 28.42 187 ALA A O 1
ATOM 1469 N N . ASP A 1 188 ? -19.613 -9.499 -20.653 1.00 26.11 188 ASP A N 1
ATOM 1470 C CA . ASP A 1 188 ? -19.851 -10.703 -21.436 1.00 26.11 188 ASP A CA 1
ATOM 1471 C C . ASP A 1 188 ? -19.150 -11.889 -20.786 1.00 26.11 188 ASP A C 1
ATOM 1473 O O . ASP A 1 188 ? -17.978 -11.837 -20.390 1.00 26.11 188 ASP A O 1
ATOM 1477 N N . ALA A 1 189 ? -19.962 -12.913 -20.562 1.00 33.75 189 ALA A N 1
ATOM 1478 C CA . ALA A 1 189 ? -19.628 -14.119 -19.844 1.00 33.75 189 ALA A CA 1
ATOM 1479 C C . ALA A 1 189 ? -18.779 -15.031 -20.728 1.00 33.75 189 ALA A C 1
ATOM 1481 O O . ALA A 1 189 ? -18.981 -15.086 -21.931 1.00 33.75 189 ALA A O 1
ATOM 1482 N N . HIS A 1 190 ? -17.854 -15.751 -20.095 1.00 25.66 190 HIS A N 1
ATOM 1483 C CA . HIS A 1 190 ? -17.422 -17.128 -20.363 1.00 25.66 190 HIS A CA 1
ATOM 1484 C C . HIS A 1 190 ? -15.957 -17.254 -19.945 1.00 25.66 190 HIS A C 1
ATOM 1486 O O . HIS A 1 190 ? -15.052 -16.670 -20.531 1.00 25.6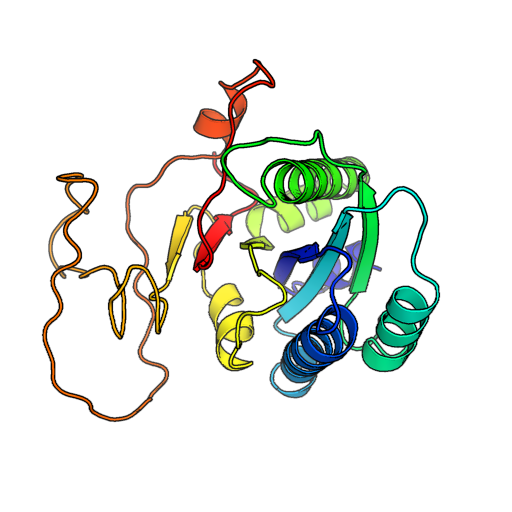6 190 HIS A O 1
ATOM 1492 N N . GLY A 1 191 ? -15.746 -17.977 -18.845 1.00 31.83 191 GLY A N 1
ATOM 1493 C CA . GLY A 1 191 ? -14.427 -18.165 -18.268 1.00 31.83 191 GLY A CA 1
ATOM 1494 C C . GLY A 1 191 ? -13.507 -18.984 -19.163 1.00 31.83 191 GLY A C 1
ATOM 1495 O O . GLY A 1 191 ? -13.962 -19.917 -19.816 1.00 31.83 191 GLY A O 1
ATOM 1496 N N . GLN A 1 192 ? -12.211 -18.686 -19.093 1.00 25.17 192 GLN A N 1
ATOM 1497 C CA . GLN A 1 192 ? -11.139 -19.674 -19.159 1.00 25.17 192 GLN A CA 1
ATOM 1498 C C . GLN A 1 192 ? -9.813 -19.088 -18.638 1.00 25.17 192 GLN A C 1
ATOM 1500 O O . GLN A 1 192 ? -9.551 -17.900 -18.755 1.00 25.17 192 GLN A O 1
ATOM 1505 N N . GLN A 1 193 ? -9.070 -19.972 -17.967 1.00 25.17 193 GLN A N 1
ATOM 1506 C CA . GLN A 1 193 ? -7.669 -19.960 -17.520 1.00 25.17 193 GLN A CA 1
ATOM 1507 C C . GLN A 1 193 ? -6.877 -18.638 -17.426 1.00 25.17 193 GLN A C 1
ATOM 1509 O O . GLN A 1 193 ? -6.522 -18.009 -18.412 1.00 25.17 193 GLN A O 1
ATOM 1514 N N . GLN A 1 194 ? -6.435 -18.356 -16.193 1.00 29.70 194 GLN A N 1
ATOM 1515 C CA . GLN A 1 194 ? -5.348 -17.438 -15.846 1.00 29.70 194 GLN A CA 1
ATOM 1516 C C . GLN A 1 194 ? -4.002 -17.951 -16.393 1.00 29.70 194 GLN A C 1
ATOM 1518 O O . GLN A 1 194 ? -3.275 -18.678 -15.716 1.00 29.70 194 GLN A O 1
ATOM 1523 N N . GLN A 1 195 ? -3.637 -17.541 -17.601 1.00 23.75 195 GLN A N 1
ATOM 1524 C CA . GLN A 1 195 ? -2.259 -17.123 -17.836 1.00 23.75 195 GLN A CA 1
ATOM 1525 C C . GLN A 1 195 ? -2.193 -15.618 -17.590 1.00 23.75 195 GLN A C 1
ATOM 1527 O O . GLN A 1 195 ? -3.176 -14.907 -17.778 1.00 23.75 195 GLN A O 1
ATOM 1532 N N . CYS A 1 196 ? -1.054 -15.143 -17.091 1.00 32.28 196 CYS A N 1
ATOM 1533 C CA . CYS A 1 196 ? -0.775 -13.724 -16.894 1.00 32.28 196 CYS A CA 1
ATOM 1534 C C . CYS A 1 196 ? -0.626 -13.065 -18.280 1.00 32.28 196 CYS A C 1
ATOM 1536 O O . CYS A 1 196 ? 0.481 -12.741 -18.703 1.00 32.28 196 CYS A O 1
ATOM 1538 N N . GLU A 1 197 ? -1.724 -12.988 -19.033 1.00 28.97 197 GLU A N 1
ATOM 1539 C CA . GLU A 1 197 ? -1.777 -12.355 -20.342 1.00 28.97 197 GLU A CA 1
ATOM 1540 C C . GLU A 1 197 ? -1.544 -10.856 -20.169 1.00 28.97 197 GLU A C 1
ATOM 1542 O O . GLU A 1 197 ? -1.988 -10.225 -19.206 1.00 28.97 197 GLU A O 1
ATOM 1547 N N . GLN A 1 198 ? -0.721 -10.330 -21.068 1.00 31.48 198 GLN A N 1
ATOM 1548 C CA . GLN A 1 198 ? -0.145 -8.997 -21.031 1.00 31.48 198 GLN A CA 1
ATOM 1549 C C . GLN A 1 198 ? -1.234 -7.936 -20.840 1.00 31.48 198 GLN A C 1
ATOM 1551 O O . GLN A 1 198 ? -2.099 -7.760 -21.692 1.00 31.48 198 GLN A O 1
ATOM 1556 N N . GLN A 1 199 ? -1.173 -7.211 -19.721 1.00 39.44 199 GLN A N 1
ATOM 1557 C CA . GLN A 1 199 ? -1.995 -6.022 -19.506 1.00 39.44 199 GLN A CA 1
ATOM 1558 C C . GLN A 1 199 ? -1.584 -4.969 -20.544 1.00 39.44 199 GLN A C 1
ATOM 1560 O O . GLN A 1 199 ? -0.448 -4.494 -20.533 1.00 39.44 199 GLN A O 1
ATOM 1565 N N . GLN A 1 200 ? -2.483 -4.653 -21.475 1.00 34.16 200 GLN A N 1
ATOM 1566 C CA . GLN A 1 200 ? -2.300 -3.587 -22.457 1.00 34.16 200 GLN A CA 1
ATOM 1567 C C . GLN A 1 200 ? -2.694 -2.239 -21.827 1.00 34.16 200 GLN A C 1
ATOM 1569 O O . GLN A 1 200 ? -3.734 -2.125 -21.179 1.00 34.16 200 GLN A O 1
ATOM 1574 N N . TRP A 1 201 ? -1.847 -1.219 -21.999 1.00 39.72 201 TRP A N 1
ATOM 1575 C CA . TRP A 1 201 ? -2.002 0.114 -21.400 1.00 39.72 201 TRP A CA 1
ATOM 1576 C C . TRP A 1 201 ? -2.521 1.118 -22.443 1.00 39.72 201 TRP A C 1
ATOM 1578 O O . TRP A 1 201 ? -2.032 1.134 -23.573 1.00 39.72 201 TRP A O 1
ATOM 1588 N N . ALA A 1 202 ? -3.498 1.958 -22.082 1.00 34.72 202 ALA A N 1
ATOM 1589 C CA . ALA A 1 202 ? -4.104 2.922 -23.006 1.00 34.72 202 ALA A CA 1
ATOM 1590 C C . ALA A 1 202 ? -3.128 4.068 -23.387 1.00 34.72 202 ALA A C 1
ATOM 1592 O O . ALA A 1 202 ? -2.414 4.568 -22.519 1.00 34.72 202 ALA A O 1
ATOM 1593 N N . PRO A 1 203 ? -3.103 4.527 -24.658 1.00 32.62 203 PRO A N 1
ATOM 1594 C CA . PRO A 1 203 ? -2.094 5.471 -25.163 1.00 32.62 203 PRO A CA 1
ATOM 1595 C C . PRO A 1 203 ? -2.337 6.961 -24.846 1.00 32.62 203 PRO A C 1
ATOM 1597 O O . PRO A 1 203 ? -1.452 7.778 -25.098 1.00 32.62 203 PRO A O 1
ATOM 1600 N N . HIS A 1 204 ? -3.494 7.346 -24.297 1.00 35.50 204 HIS A N 1
ATOM 1601 C CA . HIS A 1 204 ? -3.794 8.738 -23.932 1.00 35.50 204 HIS A CA 1
ATOM 1602 C C . HIS A 1 204 ? -4.474 8.793 -22.568 1.00 35.50 204 HIS A C 1
ATOM 1604 O O . HIS A 1 204 ? -5.503 8.144 -22.372 1.00 35.50 204 HIS A O 1
ATOM 1610 N N . THR A 1 205 ? -3.887 9.509 -21.602 1.00 32.91 205 THR A N 1
ATOM 1611 C CA . THR A 1 205 ? -4.457 9.593 -20.250 1.00 32.91 205 THR A CA 1
ATOM 1612 C C . THR A 1 205 ? -3.963 10.825 -19.474 1.00 32.91 205 THR A C 1
ATOM 1614 O O . THR A 1 205 ? -2.805 11.213 -19.660 1.00 32.91 205 THR A O 1
ATOM 1617 N N . PRO A 1 206 ? -4.814 11.430 -18.614 1.00 32.28 206 PRO A N 1
ATOM 1618 C CA . PRO A 1 206 ? -4.497 12.575 -17.762 1.00 32.28 206 PRO A CA 1
ATOM 1619 C C . PRO A 1 206 ? -3.135 12.497 -17.078 1.00 32.28 206 PRO A C 1
ATOM 1621 O O . PRO A 1 206 ? -2.798 11.509 -16.425 1.00 32.28 206 PRO A O 1
ATOM 1624 N N . THR A 1 207 ? -2.354 13.567 -17.198 1.00 36.25 207 THR A N 1
ATOM 1625 C CA . THR A 1 207 ? -1.055 13.699 -16.524 1.00 36.25 207 THR A CA 1
ATOM 1626 C C . THR A 1 207 ? -1.225 14.222 -15.096 1.00 36.25 207 THR A C 1
ATOM 1628 O O . THR A 1 207 ? -2.249 14.807 -14.745 1.00 36.25 207 THR A O 1
ATOM 1631 N N . ILE A 1 208 ? -0.176 14.122 -14.271 1.00 35.94 208 ILE A N 1
ATOM 1632 C CA . ILE A 1 208 ? -0.112 14.812 -12.970 1.00 35.94 208 ILE A CA 1
ATOM 1633 C C . ILE A 1 208 ? -0.359 16.327 -13.098 1.00 35.94 208 ILE A C 1
ATOM 1635 O O . ILE A 1 208 ? -0.819 16.930 -12.139 1.00 35.94 208 ILE A O 1
ATOM 1639 N N . ARG A 1 209 ? -0.176 16.956 -14.271 1.00 32.72 209 ARG A N 1
ATOM 1640 C CA . ARG A 1 209 ? -0.555 18.367 -14.467 1.00 32.72 209 ARG A CA 1
ATOM 1641 C C . ARG A 1 209 ? -2.062 18.620 -14.438 1.00 32.72 209 ARG A C 1
ATOM 1643 O O . ARG A 1 209 ? -2.473 19.692 -14.006 1.00 32.72 209 ARG A O 1
ATOM 1650 N N . GLU A 1 210 ? -2.879 17.652 -14.841 1.00 37.72 210 GLU A N 1
ATOM 1651 C CA . GLU A 1 210 ? -4.339 17.736 -14.688 1.00 37.72 210 GLU A CA 1
ATOM 1652 C C . GLU A 1 210 ? -4.753 17.554 -13.217 1.00 37.72 210 GLU A C 1
ATOM 1654 O O . GLU A 1 210 ? -5.764 18.103 -12.788 1.00 37.72 210 GLU A O 1
ATOM 1659 N N . PHE A 1 211 ? -3.898 16.910 -12.412 1.00 35.84 211 PHE A N 1
ATOM 1660 C CA . PHE A 1 211 ? -3.982 16.898 -10.948 1.00 35.84 211 PHE A CA 1
ATOM 1661 C C . PHE A 1 211 ? -3.388 18.164 -10.284 1.00 35.84 211 PHE A C 1
ATOM 1663 O O . PHE A 1 211 ? -3.854 18.562 -9.216 1.00 35.84 211 PHE A O 1
ATOM 1670 N N . ASP A 1 212 ? -2.376 18.810 -10.880 1.00 34.75 212 ASP A N 1
ATOM 1671 C CA . ASP A 1 212 ? -1.706 20.014 -10.350 1.00 34.75 212 ASP A CA 1
ATOM 1672 C C . ASP A 1 212 ? -2.478 21.313 -10.646 1.00 34.75 212 ASP A C 1
ATOM 1674 O O . ASP A 1 212 ? -2.333 22.286 -9.910 1.00 34.75 212 ASP A O 1
ATOM 1678 N N . ALA A 1 213 ? -3.349 21.340 -11.661 1.00 37.25 213 ALA A N 1
ATOM 1679 C CA . ALA A 1 213 ? -4.275 22.456 -11.906 1.00 37.25 213 ALA A CA 1
ATOM 1680 C C . ALA A 1 213 ? -5.379 22.584 -10.829 1.00 37.25 213 ALA A C 1
ATOM 1682 O O . ALA A 1 213 ? -6.193 23.506 -10.866 1.00 37.25 213 ALA A O 1
ATOM 1683 N N . TRP A 1 214 ? -5.410 21.662 -9.863 1.00 41.25 214 TRP A N 1
ATOM 1684 C CA . TRP A 1 214 ? -6.480 21.474 -8.888 1.00 41.25 214 TRP A CA 1
ATOM 1685 C C . TRP A 1 214 ? -6.125 22.037 -7.498 1.00 41.25 214 TRP A C 1
ATOM 1687 O O . TRP A 1 214 ? -6.326 21.409 -6.454 1.00 41.25 214 TRP A O 1
ATOM 1697 N N . GLU A 1 215 ? -5.590 23.261 -7.463 1.00 33.47 215 GLU A N 1
ATOM 1698 C CA . GLU A 1 215 ? -5.467 24.053 -6.232 1.00 33.47 215 GLU A CA 1
ATOM 1699 C C . GLU A 1 215 ? -6.852 24.548 -5.782 1.00 33.47 215 GLU A C 1
ATOM 1701 O O . GLU A 1 215 ? -7.301 25.642 -6.113 1.00 33.47 215 GLU A O 1
ATOM 1706 N N . GLY A 1 216 ? -7.558 23.717 -5.016 1.00 34.19 216 GLY A N 1
ATOM 1707 C CA . GLY A 1 216 ? -8.848 24.101 -4.429 1.00 34.19 216 GLY A CA 1
ATOM 1708 C C . GLY A 1 216 ? -9.289 23.288 -3.216 1.00 34.19 216 GLY A C 1
ATOM 1709 O O . GLY A 1 216 ? -10.162 23.730 -2.470 1.00 34.19 216 GLY A O 1
ATOM 1710 N N . GLY A 1 217 ? -8.674 22.125 -2.977 1.00 36.59 217 GLY A N 1
ATOM 1711 C CA . GLY A 1 217 ? -8.735 21.431 -1.691 1.00 36.59 217 GLY A CA 1
ATOM 1712 C C . GLY A 1 217 ? -10.122 21.011 -1.196 1.00 36.59 217 GLY A C 1
ATOM 1713 O O . GLY A 1 217 ? -10.240 20.771 0.001 1.00 36.59 217 GLY A O 1
ATOM 1714 N N . ARG A 1 218 ? -11.166 20.926 -2.039 1.00 31.73 218 ARG A N 1
ATOM 1715 C CA . ARG A 1 218 ? -12.516 20.614 -1.531 1.00 31.73 218 ARG A CA 1
ATOM 1716 C C . ARG A 1 218 ? -13.333 19.503 -2.180 1.00 31.73 218 ARG A C 1
ATOM 1718 O O . ARG A 1 218 ? -14.333 19.176 -1.570 1.00 31.73 218 ARG A O 1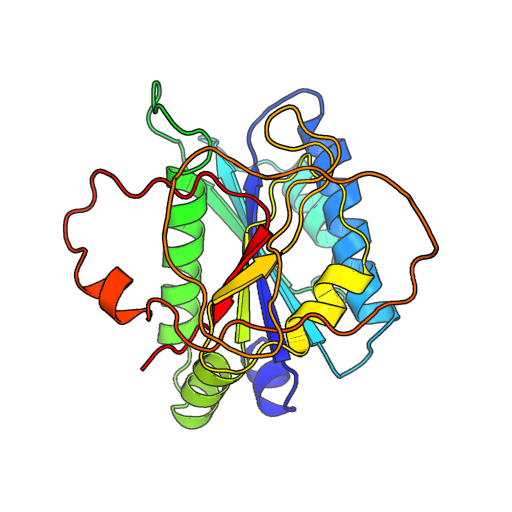
ATOM 1725 N N . ASP A 1 219 ? -12.915 18.839 -3.260 1.00 33.03 219 ASP A N 1
ATOM 1726 C CA . ASP A 1 219 ? -13.767 17.775 -3.840 1.00 33.03 219 ASP A CA 1
ATOM 1727 C C . ASP A 1 219 ? -13.013 16.600 -4.508 1.00 33.03 219 ASP A C 1
ATOM 1729 O O . ASP A 1 219 ? -13.542 15.975 -5.424 1.00 33.03 219 ASP A O 1
ATOM 1733 N N . PHE A 1 220 ? -11.764 16.277 -4.129 1.00 35.12 220 PHE A N 1
ATOM 1734 C CA . PHE A 1 220 ? -11.068 15.154 -4.788 1.00 35.12 220 PHE A CA 1
ATOM 1735 C C . PHE A 1 220 ? -11.472 13.836 -4.128 1.00 35.12 220 PHE A C 1
ATOM 1737 O O . PHE A 1 220 ? -10.971 13.494 -3.052 1.00 35.12 220 PHE A O 1
ATOM 1744 N N . GLN A 1 221 ? -12.398 13.121 -4.766 1.00 32.50 221 GLN A N 1
ATOM 1745 C CA . GLN A 1 221 ? -12.861 11.796 -4.365 1.00 32.50 221 GLN A CA 1
ATOM 1746 C C . GLN A 1 221 ? -12.259 10.738 -5.297 1.00 32.50 221 GLN A C 1
ATOM 1748 O O . GLN A 1 221 ? -12.779 10.488 -6.379 1.00 32.50 221 GLN A O 1
ATOM 1753 N N . VAL A 1 222 ? -11.158 10.100 -4.882 1.00 34.84 222 VAL A N 1
ATOM 1754 C CA . VAL A 1 222 ? -10.752 8.820 -5.490 1.00 34.84 222 VAL A CA 1
ATOM 1755 C C . VAL A 1 222 ? -11.667 7.750 -4.910 1.00 34.84 222 VAL A C 1
ATOM 1757 O O . VAL A 1 222 ? -11.496 7.373 -3.749 1.00 34.84 222 VAL A O 1
ATOM 1760 N N . ASP A 1 223 ? -12.643 7.308 -5.697 1.00 30.20 223 ASP A N 1
ATOM 1761 C CA . ASP A 1 223 ? -13.654 6.307 -5.318 1.00 30.20 223 ASP A CA 1
ATOM 1762 C C . ASP A 1 223 ? -13.409 4.940 -5.980 1.00 30.20 223 ASP A C 1
ATOM 1764 O O . ASP A 1 223 ? -14.338 4.217 -6.319 1.00 30.20 223 ASP A O 1
ATOM 1768 N N . VAL A 1 224 ? -12.150 4.601 -6.271 1.00 35.31 224 VAL A N 1
ATOM 1769 C CA . VAL A 1 224 ? -11.870 3.476 -7.168 1.00 35.31 224 VAL A CA 1
ATOM 1770 C C . VAL A 1 224 ? -10.683 2.650 -6.678 1.00 35.31 224 VAL A C 1
ATOM 1772 O O . VAL A 1 224 ? -9.551 3.133 -6.607 1.00 35.31 224 VAL A O 1
ATOM 1775 N N . ALA A 1 225 ? -10.942 1.379 -6.371 1.00 35.56 225 ALA A N 1
ATOM 1776 C CA . ALA A 1 225 ? -9.911 0.351 -6.311 1.00 35.56 225 ALA A CA 1
ATOM 1777 C C . ALA A 1 225 ? -9.448 0.020 -7.739 1.00 35.56 225 ALA A C 1
ATOM 1779 O O . ALA A 1 225 ? -10.262 -0.038 -8.655 1.00 35.56 225 ALA A O 1
ATOM 1780 N N . GLY A 1 226 ? -8.151 -0.217 -7.953 1.00 38.59 226 GLY A N 1
ATOM 1781 C CA . GLY A 1 226 ? -7.656 -0.626 -9.277 1.00 38.59 226 GLY A CA 1
ATOM 1782 C C . GLY A 1 226 ? -7.168 0.507 -10.182 1.00 38.59 226 GLY A C 1
ATOM 1783 O O . GLY A 1 226 ? -6.820 0.248 -11.334 1.00 38.59 226 GLY A O 1
ATOM 1784 N N . VAL A 1 227 ? -7.089 1.735 -9.667 1.00 49.75 227 VAL A N 1
ATOM 1785 C CA . VAL A 1 227 ? -6.486 2.847 -10.402 1.00 49.75 227 VAL A CA 1
ATOM 1786 C C . VAL A 1 227 ? -5.003 2.952 -10.078 1.00 49.75 227 VAL A C 1
ATOM 1788 O O . VAL A 1 227 ? -4.574 2.881 -8.921 1.00 49.75 227 VAL A O 1
ATOM 1791 N N . LEU A 1 228 ? -4.225 3.106 -11.139 1.00 52.41 228 LEU A N 1
ATOM 1792 C CA . LEU A 1 228 ? -2.782 3.130 -11.127 1.00 52.41 228 LEU A CA 1
ATOM 1793 C C . LEU A 1 228 ? -2.295 4.389 -11.830 1.00 52.41 228 LEU A C 1
ATOM 1795 O O . LEU A 1 228 ? -2.709 4.639 -12.953 1.00 52.41 228 LEU A O 1
ATOM 1799 N N . PHE A 1 229 ? -1.384 5.148 -11.235 1.00 50.84 229 PHE A N 1
ATOM 1800 C CA . PHE A 1 229 ? -0.786 6.303 -11.909 1.00 50.84 229 PHE A CA 1
ATOM 1801 C C . PHE A 1 229 ? 0.732 6.276 -11.770 1.00 50.84 229 PHE A C 1
ATOM 1803 O O . PHE A 1 229 ? 1.266 5.898 -10.723 1.00 50.84 229 PHE A O 1
ATOM 1810 N N . CYS A 1 230 ? 1.442 6.703 -12.808 1.00 40.28 230 CYS A N 1
ATOM 1811 C CA . CYS A 1 230 ? 2.873 6.973 -12.710 1.00 40.28 230 CYS A CA 1
ATOM 1812 C C . CYS A 1 230 ? 3.146 8.237 -11.893 1.00 40.28 230 CYS A C 1
ATOM 1814 O O . CYS A 1 230 ? 2.398 9.213 -11.946 1.00 40.28 230 CYS A O 1
ATOM 1816 N N . VAL A 1 231 ? 4.263 8.237 -11.164 1.00 47.31 231 VAL A N 1
ATOM 1817 C CA . VAL A 1 231 ? 4.689 9.393 -10.357 1.00 47.31 231 VAL A CA 1
ATOM 1818 C C . VAL A 1 231 ? 5.183 10.558 -11.227 1.00 47.31 231 VAL A C 1
ATOM 1820 O O . VAL A 1 231 ? 5.196 11.702 -10.774 1.00 47.31 231 VAL A O 1
ATOM 1823 N N . GLY A 1 232 ? 5.558 10.295 -12.481 1.00 31.34 232 GLY A N 1
ATOM 1824 C CA . GLY A 1 232 ? 6.014 11.287 -13.451 1.00 31.34 232 GLY A CA 1
ATOM 1825 C C . GLY A 1 232 ? 5.128 11.370 -14.687 1.00 31.34 232 GLY A C 1
ATOM 1826 O O . GLY A 1 232 ? 5.404 10.708 -15.676 1.00 31.34 232 GLY A O 1
ATOM 1827 N N . GLY A 1 233 ? 4.103 12.220 -14.658 1.00 30.86 233 GLY A N 1
ATOM 1828 C CA . GLY A 1 233 ? 3.423 12.682 -15.869 1.00 30.86 233 GLY A CA 1
ATOM 1829 C C . GLY A 1 233 ? 3.896 14.087 -16.237 1.00 30.86 233 GLY A C 1
ATOM 1830 O O . GLY A 1 233 ? 3.463 15.049 -15.600 1.00 30.86 233 GLY A O 1
ATOM 1831 N N . VAL A 1 234 ? 4.764 14.191 -17.248 1.00 28.31 234 VAL A N 1
ATOM 1832 C CA . VAL A 1 234 ? 4.995 15.408 -18.049 1.00 28.31 234 VAL A CA 1
ATOM 1833 C C . VAL A 1 234 ? 4.857 15.034 -19.508 1.00 28.31 234 VAL A C 1
ATOM 1835 O O . VAL A 1 234 ? 5.595 14.112 -19.911 1.00 28.31 234 VAL A O 1
#

InterPro domains:
  IPR005027 Glycosyl transferase, family 43 [PF03360] (49-179)
  IPR005027 Glycosyl transferase, family 43 [PTHR10896] (11-229)
  IPR029044 Nucleotide-diphospho-sugar transferases [G3DSA:3.90.550.10] (10-232)
  IPR029044 Nucleotide-diphospho-sugar transferases [SSF53448] (11-178)

Sequence (234 aa):
PLSEVIGNGTRVVFVICPTHERPTQVPDLIRLFASLATVRINHPGGVHIHLILVEDASTPSQTIQHHLDTTSMNRQMFSYDHLILASTPGLRVRGAEPRNRGIWRLREIIRAERMPHLRDQLIQSSVVYFADDDNAYHPCLFSGLHSVPSLGVGLLGVGWAGEHVVERYLVDDERSVNESDGHRAAADAHGQQQQCEQQQWAPHTPTIREFDAWEGGRDFQVDVAGVLFCVGGV

Foldseek 3Di:
DVLVLLVLVAFEEEEQEEAEDDPCRLVLQLQVLLLQLVLCVVDPNHYAYEYEYEYQDPDDDPSSVVSNCVSCVNVVSHHYDYHYDNDDPPDPAPCQVSSVVSVVVVVVVLVPDPDPVSSVSNLQQYKYAYDYSNDHDHSVVRVLRSVDHSAAKDAAKDAPPPVHRIADDDDDPPDADDDDDDDDRDDDDDDDDDDVPRRDTGPDDDFCVVVVVPPPPDDRHPRDHRIMGRSDGD

Radius of gyration: 17.81 Å; chains: 1; bounding box: 43×44×52 Å